Protein AF-A0A068V0I1-F1 (afdb_monomer_lite)

Organism: Coffea canephora (NCBI:txid49390)

Sequence (348 aa):
MVPTTRGRATKLNVAVGGFYKILHANLPPRTPPWLRSVSIAMVSEKSKLKVTISFPSKESIESCLDQERPSSNPKLDMCFIMGLKLAQRVLFREVKIPHFGNLEEVKDFWLVKAPLIPKLELEEVSVKSPCSSSTTTMKFGGGRLEEKVEEVEKQVIKVENVVKAEIVSEEATTEDLHKAKKYKWWSNESFEAGKRVILNILKEKEAVAENPIYRAALRKEAQKEIGNTGLLDHLLKDIPGKIAPDGTSRFQRCYNADGVIMYWLESADLVDVRKKAGVADPFWIPPPGWKQGACSAGCPCAKEVELLREELSKVKRDLEETQKQLNEVCAGDMRRYCDCNNWVGGFW

Radius of gyration: 31.22 Å; chains: 1; bounding box: 83×82×84 Å

pLDDT: mean 73.17, std 20.49, range [26.44, 96.12]

Structure (mmCIF, N/CA/C/O backbone):
data_AF-A0A068V0I1-F1
#
_entry.id   AF-A0A068V0I1-F1
#
loop_
_atom_site.group_PDB
_atom_site.id
_atom_site.type_symbol
_atom_site.label_atom_id
_atom_site.label_alt_id
_atom_site.label_comp_id
_atom_site.label_asym_id
_atom_site.label_entity_id
_atom_site.label_seq_id
_atom_site.pdbx_PDB_ins_code
_atom_site.Cartn_x
_atom_site.Cartn_y
_atom_site.Cartn_z
_atom_site.occupancy
_atom_site.B_iso_or_equiv
_atom_site.auth_seq_id
_atom_site.auth_comp_id
_atom_site.auth_asym_id
_atom_site.auth_atom_id
_atom_site.pdbx_PDB_model_num
ATOM 1 N N . MET A 1 1 ? -4.734 49.281 -22.690 1.00 33.22 1 MET A N 1
ATOM 2 C CA . MET A 1 1 ? -5.724 48.201 -22.896 1.00 33.22 1 MET A CA 1
ATOM 3 C C . MET A 1 1 ? -4.968 46.885 -22.957 1.00 33.22 1 MET A C 1
ATOM 5 O O . MET A 1 1 ? -4.249 46.659 -23.917 1.00 33.22 1 MET A O 1
ATOM 9 N N . VAL A 1 2 ? -5.032 46.077 -21.899 1.00 30.08 2 VAL A N 1
ATOM 10 C CA . VAL A 1 2 ? -4.365 44.766 -21.845 1.00 30.08 2 VAL A CA 1
ATOM 11 C C . VAL A 1 2 ? -5.342 43.726 -22.403 1.00 30.08 2 VAL A C 1
ATOM 13 O O . VAL A 1 2 ? -6.480 43.677 -21.923 1.00 30.08 2 VAL A O 1
ATOM 16 N N . PRO A 1 3 ? -4.970 42.911 -23.407 1.00 32.12 3 PRO A N 1
ATOM 17 C CA . PRO A 1 3 ? -5.884 41.924 -23.948 1.00 32.12 3 PRO A CA 1
ATOM 18 C C . PRO A 1 3 ? -6.045 40.795 -22.933 1.00 32.12 3 PRO A C 1
ATOM 20 O O . PRO A 1 3 ? -5.121 40.043 -22.636 1.00 32.12 3 PRO A O 1
ATOM 23 N N . THR A 1 4 ? -7.251 40.697 -22.381 1.00 37.00 4 THR A N 1
ATOM 24 C CA . THR A 1 4 ? -7.667 39.589 -21.525 1.00 37.00 4 THR A CA 1
ATOM 25 C C . THR A 1 4 ? -8.009 38.408 -22.427 1.00 37.00 4 THR A C 1
ATOM 27 O O . THR A 1 4 ? -9.150 38.260 -22.862 1.00 37.00 4 THR A O 1
ATOM 30 N N . THR A 1 5 ? -7.041 37.547 -22.728 1.00 35.34 5 THR A N 1
ATOM 31 C CA . THR A 1 5 ? -7.338 36.254 -23.349 1.00 35.34 5 THR A CA 1
ATOM 32 C C . THR A 1 5 ? -7.908 35.321 -22.282 1.00 35.34 5 THR A C 1
ATOM 34 O O . THR A 1 5 ? -7.211 34.535 -21.646 1.00 35.34 5 THR A O 1
ATOM 37 N N . ARG A 1 6 ? -9.231 35.393 -22.077 1.00 37.88 6 ARG A N 1
ATOM 38 C CA . ARG A 1 6 ? -9.991 34.287 -21.477 1.00 37.88 6 ARG A CA 1
ATOM 39 C C . ARG A 1 6 ? -9.946 33.117 -22.456 1.00 37.88 6 ARG A C 1
ATOM 41 O O . ARG A 1 6 ? -10.864 32.915 -23.247 1.00 37.88 6 ARG A O 1
ATOM 48 N N . GLY A 1 7 ? -8.856 32.358 -22.408 1.00 33.03 7 GLY A N 1
ATOM 49 C CA . GLY A 1 7 ? -8.780 31.041 -23.015 1.00 33.03 7 GLY A CA 1
ATOM 50 C C . GLY A 1 7 ? -9.856 30.170 -22.381 1.00 33.03 7 GLY A C 1
ATOM 51 O O . GLY A 1 7 ? -9.761 29.789 -21.216 1.00 33.03 7 GLY A O 1
ATOM 52 N N . ARG A 1 8 ? -10.920 29.905 -23.137 1.00 37.12 8 ARG A N 1
ATOM 53 C CA . ARG A 1 8 ? -11.931 28.897 -22.823 1.00 37.12 8 ARG A CA 1
ATOM 54 C C . ARG A 1 8 ? -11.179 27.588 -22.589 1.00 37.12 8 ARG A C 1
ATOM 56 O O . ARG A 1 8 ? -10.662 27.026 -23.547 1.00 37.12 8 ARG A O 1
ATOM 63 N N . ALA A 1 9 ? -11.070 27.150 -21.332 1.00 38.38 9 ALA A N 1
ATOM 64 C CA . ALA A 1 9 ? -10.425 25.892 -20.978 1.00 38.38 9 ALA A CA 1
ATOM 65 C C . ALA A 1 9 ? -11.124 24.771 -21.754 1.00 38.38 9 ALA A C 1
ATOM 67 O O . ALA A 1 9 ? -12.250 24.378 -21.435 1.00 38.38 9 ALA A O 1
ATOM 68 N N . THR A 1 10 ? -10.494 24.323 -22.836 1.00 42.56 10 THR A N 1
ATOM 69 C CA . THR A 1 10 ? -10.942 23.163 -23.586 1.00 42.56 10 THR A CA 1
ATOM 70 C C . THR A 1 10 ? -10.924 22.004 -22.606 1.00 42.56 10 THR A C 1
ATOM 72 O O . THR A 1 10 ? -9.936 21.736 -21.925 1.00 42.56 10 THR A O 1
ATOM 75 N N . LYS A 1 11 ? -12.092 21.390 -22.432 1.00 50.97 11 LYS A N 1
ATOM 76 C CA . LYS A 1 11 ? -12.322 20.299 -21.492 1.00 50.97 11 LYS A CA 1
ATOM 77 C C . LYS A 1 11 ? -11.369 19.167 -21.872 1.00 50.97 11 LYS A C 1
ATOM 79 O O . LYS A 1 11 ? -11.611 18.486 -22.864 1.00 50.97 11 LYS A O 1
ATOM 84 N N . LEU A 1 12 ? -10.267 19.027 -21.134 1.00 56.69 12 LEU A N 1
ATOM 85 C CA . LEU A 1 12 ? -9.208 18.072 -21.441 1.00 56.69 12 LEU A CA 1
ATOM 86 C C . LEU A 1 12 ? -9.828 16.676 -21.497 1.00 56.69 12 LEU A C 1
ATOM 88 O O . LEU A 1 12 ? -10.370 16.173 -20.505 1.00 56.69 12 LEU A O 1
ATOM 92 N N . ASN A 1 13 ? -9.841 16.090 -22.692 1.00 69.12 13 ASN A N 1
ATOM 93 C CA . ASN A 1 13 ? -10.458 14.797 -22.920 1.00 69.12 13 ASN A CA 1
ATOM 94 C C . ASN A 1 13 ? -9.430 13.722 -22.572 1.00 69.12 13 ASN A C 1
ATOM 96 O O . ASN A 1 13 ? -8.798 13.150 -23.445 1.00 69.12 13 ASN A O 1
ATOM 100 N N . VAL A 1 14 ? -9.233 13.523 -21.266 1.00 80.44 14 VAL A N 1
ATOM 101 C CA . VAL A 1 14 ? -8.278 12.563 -20.695 1.00 80.44 14 VAL A CA 1
ATOM 102 C C . VAL A 1 14 ? -8.458 11.201 -21.374 1.00 80.44 14 VAL A C 1
ATOM 104 O O . VAL A 1 14 ? -9.537 10.612 -21.258 1.00 80.44 14 VAL A O 1
ATOM 107 N N . ALA A 1 15 ? -7.451 10.726 -22.101 1.00 86.31 15 ALA A N 1
ATOM 108 C CA . ALA A 1 15 ? -7.485 9.478 -22.855 1.00 86.31 15 ALA A CA 1
ATOM 109 C C . ALA A 1 15 ? -6.804 8.351 -22.069 1.00 86.31 15 ALA A C 1
ATOM 111 O O . ALA A 1 15 ? -5.802 8.576 -21.395 1.00 86.31 15 ALA A O 1
ATOM 112 N N . VAL A 1 16 ? -7.362 7.140 -22.144 1.00 90.06 16 VAL A N 1
ATOM 113 C CA . VAL A 1 16 ? -6.735 5.940 -21.565 1.00 90.06 16 VAL A CA 1
ATOM 114 C C . VAL A 1 16 ? -5.491 5.592 -22.380 1.00 90.06 16 VAL A C 1
ATOM 116 O O . VAL A 1 16 ? -5.521 5.684 -23.603 1.00 90.06 16 VAL A O 1
ATOM 119 N N . GLY A 1 17 ? -4.402 5.238 -21.702 1.00 87.19 17 GLY A N 1
ATOM 120 C CA . GLY A 1 17 ? -3.080 5.007 -22.290 1.00 87.19 17 GLY A CA 1
ATOM 121 C C . GLY A 1 17 ? -2.248 6.279 -22.498 1.00 87.19 17 GLY A C 1
ATOM 122 O O . GLY A 1 17 ? -1.058 6.184 -22.780 1.00 87.19 17 GLY A O 1
ATOM 123 N N . GLY A 1 18 ? -2.835 7.469 -22.329 1.00 89.69 18 GLY A N 1
ATOM 124 C CA . GLY A 1 18 ? -2.119 8.739 -22.461 1.00 89.69 18 GLY A CA 1
ATOM 125 C C . GLY A 1 18 ? -1.270 9.072 -21.231 1.00 89.69 18 GLY A C 1
ATOM 126 O O . GLY A 1 18 ? -1.669 8.793 -20.096 1.00 89.69 18 GLY A O 1
ATOM 127 N N . PHE A 1 19 ? -0.124 9.719 -21.454 1.00 92.94 19 PHE A N 1
ATOM 128 C CA . PHE A 1 19 ? 0.749 10.249 -20.403 1.00 92.94 19 PHE A CA 1
ATOM 129 C C . PHE A 1 19 ? 0.488 11.734 -20.206 1.00 92.94 19 PHE A C 1
ATOM 131 O O . PHE A 1 19 ? 0.425 12.498 -21.167 1.00 92.94 19 PHE A O 1
ATOM 138 N N . TYR A 1 20 ? 0.356 12.159 -18.956 1.00 93.19 20 TYR A N 1
ATOM 139 C CA . TYR A 1 20 ? -0.015 13.524 -18.618 1.00 93.19 20 TYR A CA 1
ATOM 140 C C . TYR A 1 20 ? 0.903 14.101 -17.549 1.00 93.19 20 TYR A C 1
ATOM 142 O O . TYR A 1 20 ? 1.235 13.431 -16.570 1.00 93.19 20 TYR A O 1
ATOM 150 N N . LYS A 1 21 ? 1.256 15.382 -17.702 1.00 91.88 21 LYS A N 1
ATOM 151 C CA . LYS A 1 21 ? 1.895 16.149 -16.631 1.00 91.88 21 LYS A CA 1
ATOM 152 C C . LYS A 1 21 ? 0.908 16.429 -15.508 1.00 91.88 21 LYS A C 1
ATOM 154 O O . LYS A 1 21 ? -0.245 16.806 -15.747 1.00 91.88 21 LYS A O 1
ATOM 159 N N . ILE A 1 22 ? 1.407 16.283 -14.288 1.00 92.12 22 ILE A N 1
ATOM 160 C CA . ILE A 1 22 ? 0.662 16.489 -13.055 1.00 92.12 22 ILE A CA 1
ATOM 161 C C . ILE A 1 22 ? 0.813 17.943 -12.610 1.00 92.12 22 ILE A C 1
ATOM 163 O O . ILE A 1 22 ? 1.912 18.473 -12.464 1.00 92.12 22 ILE A O 1
ATOM 167 N N . LEU A 1 23 ? -0.314 18.605 -12.361 1.00 87.88 23 LEU A N 1
ATOM 168 C CA . LEU A 1 23 ? -0.349 19.923 -11.747 1.00 87.88 23 LEU A CA 1
ATOM 169 C C . LEU A 1 23 ? -0.411 19.772 -10.226 1.00 87.88 23 LEU A C 1
ATOM 171 O O . LEU A 1 23 ? -1.486 19.631 -9.637 1.00 87.88 23 LEU A O 1
ATOM 175 N N . HIS A 1 24 ? 0.754 19.836 -9.585 1.00 87.06 24 HIS A N 1
ATOM 176 C CA . HIS A 1 24 ? 0.911 19.590 -8.147 1.00 87.06 24 HIS A CA 1
ATOM 177 C C . HIS A 1 24 ? 0.079 20.525 -7.258 1.00 87.06 24 HIS A C 1
ATOM 179 O O . HIS A 1 24 ? -0.387 20.103 -6.200 1.00 87.06 24 HIS A O 1
ATOM 185 N N . ALA A 1 25 ? -0.189 21.754 -7.714 1.00 84.50 25 ALA A N 1
ATOM 186 C CA . ALA A 1 25 ? -1.036 22.720 -7.011 1.00 84.50 25 ALA A CA 1
ATOM 187 C C . ALA A 1 25 ? -2.490 22.241 -6.823 1.00 84.50 25 ALA A C 1
ATOM 189 O O . ALA A 1 25 ? -3.157 22.644 -5.874 1.00 84.50 25 ALA A O 1
ATOM 190 N N . ASN A 1 26 ? -2.984 21.366 -7.707 1.00 84.19 26 ASN A N 1
ATOM 191 C CA . ASN A 1 26 ? -4.346 20.830 -7.653 1.00 84.19 26 ASN A CA 1
ATOM 192 C C . ASN A 1 26 ? -4.427 19.439 -7.004 1.00 84.19 26 ASN A C 1
ATOM 194 O O . ASN A 1 26 ? -5.526 18.887 -6.895 1.00 84.19 26 ASN A O 1
ATOM 198 N N . LEU A 1 27 ? -3.300 18.859 -6.571 1.00 85.19 27 LEU A N 1
ATOM 199 C CA . LEU A 1 27 ? -3.302 17.569 -5.887 1.00 85.19 27 LEU A CA 1
ATOM 200 C C . LEU A 1 27 ? -3.958 17.695 -4.500 1.00 85.19 27 LEU A C 1
ATOM 202 O O . LEU A 1 27 ? -3.552 18.549 -3.706 1.00 85.19 27 LEU A O 1
ATOM 206 N N . PRO A 1 28 ? -4.922 16.822 -4.147 1.00 81.25 28 PRO A N 1
ATOM 207 C CA . PRO A 1 28 ? -5.547 16.823 -2.827 1.00 81.25 28 PRO A CA 1
ATOM 208 C C . PRO A 1 28 ? -4.523 16.754 -1.687 1.00 81.25 28 PRO A C 1
ATOM 210 O O . PRO A 1 28 ? -3.497 16.092 -1.837 1.00 81.25 28 PRO A O 1
ATOM 213 N N . PRO A 1 29 ? -4.799 17.314 -0.499 1.00 74.12 29 PRO A N 1
ATOM 214 C CA . PRO A 1 29 ? -3.911 17.194 0.661 1.00 74.12 29 PRO A CA 1
ATOM 215 C C . PRO A 1 29 ? -3.566 15.737 1.011 1.00 74.12 29 PRO A C 1
ATOM 217 O O . PRO A 1 29 ? -2.416 15.435 1.308 1.00 74.12 29 PRO A O 1
ATOM 220 N N . ARG A 1 30 ? -4.538 14.822 0.863 1.00 77.94 30 ARG A N 1
ATOM 221 C CA . ARG A 1 30 ? -4.415 13.372 1.126 1.00 77.94 30 ARG A CA 1
ATOM 222 C C . ARG A 1 30 ? -3.715 12.566 0.019 1.00 77.94 30 ARG A C 1
ATOM 224 O O . ARG A 1 30 ? -3.761 11.339 0.048 1.00 77.94 30 ARG A O 1
ATOM 231 N N . THR A 1 31 ? -3.121 13.229 -0.969 1.00 79.94 31 THR A N 1
ATOM 232 C CA . THR A 1 31 ? -2.363 12.560 -2.035 1.00 79.94 31 THR A CA 1
ATOM 233 C C . THR A 1 31 ? -1.144 11.843 -1.440 1.00 79.94 31 THR A C 1
ATOM 235 O O . THR A 1 31 ? -0.495 12.432 -0.570 1.00 79.94 31 THR A O 1
ATOM 238 N N . PRO A 1 32 ? -0.816 10.609 -1.878 1.00 83.50 32 PRO A N 1
ATOM 239 C CA . PRO A 1 32 ? 0.395 9.914 -1.449 1.00 83.50 32 PRO A CA 1
ATOM 240 C C . PRO A 1 32 ? 1.637 10.808 -1.593 1.00 83.50 32 PRO A C 1
ATOM 242 O O . PRO A 1 32 ? 1.761 11.465 -2.631 1.00 83.50 32 PRO A O 1
ATOM 245 N N . PRO A 1 33 ? 2.559 10.836 -0.607 1.00 84.50 33 PRO A N 1
ATOM 246 C CA . PRO A 1 33 ? 3.748 11.688 -0.663 1.00 84.50 33 PRO A CA 1
ATOM 247 C C . PRO A 1 33 ? 4.543 11.500 -1.955 1.00 84.50 33 PRO A C 1
ATOM 249 O O . PRO A 1 33 ? 4.893 12.479 -2.602 1.00 84.50 33 PRO A O 1
ATOM 252 N N . TRP A 1 34 ? 4.710 10.248 -2.388 1.00 88.69 34 TRP A N 1
ATOM 253 C CA . TRP A 1 34 ? 5.455 9.921 -3.600 1.00 88.69 34 TRP A CA 1
ATOM 254 C C . TRP A 1 34 ? 4.852 10.522 -4.879 1.00 88.69 34 TRP A C 1
ATOM 256 O O . TRP A 1 34 ? 5.575 11.058 -5.710 1.00 88.69 34 TRP A O 1
ATOM 266 N N . LEU A 1 35 ? 3.522 10.565 -5.006 1.00 88.56 35 LEU A N 1
ATOM 267 C CA . LEU A 1 35 ? 2.865 11.182 -6.165 1.00 88.56 35 LEU A CA 1
ATOM 268 C C . LEU A 1 35 ? 3.096 12.706 -6.231 1.00 88.56 35 LEU A C 1
ATOM 270 O O . LEU A 1 35 ? 2.933 13.309 -7.287 1.00 88.56 35 LEU A O 1
ATOM 274 N N . ARG A 1 36 ? 3.501 13.357 -5.130 1.00 87.06 36 ARG A N 1
ATOM 275 C CA . ARG A 1 36 ? 3.918 14.770 -5.162 1.00 87.06 36 ARG A CA 1
ATOM 276 C C . ARG A 1 36 ? 5.325 14.963 -5.723 1.00 87.06 36 ARG A C 1
ATOM 278 O O . ARG A 1 36 ? 5.628 16.079 -6.129 1.00 87.06 36 ARG A O 1
ATOM 285 N N . SER A 1 37 ? 6.134 13.912 -5.746 1.00 88.88 37 SER A N 1
ATOM 286 C CA . SER A 1 37 ? 7.493 13.910 -6.289 1.00 88.88 37 SER A CA 1
ATOM 287 C C . SER A 1 37 ? 7.536 13.504 -7.761 1.00 88.88 37 SER A C 1
ATOM 289 O O . SER A 1 37 ? 8.542 13.749 -8.418 1.00 88.88 37 SER A O 1
ATOM 291 N N . VAL A 1 38 ? 6.453 12.927 -8.289 1.00 91.50 38 VAL A N 1
ATOM 292 C CA . VAL A 1 38 ? 6.346 12.466 -9.679 1.00 91.50 38 VAL A CA 1
ATOM 293 C C . VAL A 1 38 ? 5.666 13.515 -10.554 1.00 91.50 38 VAL A C 1
ATOM 295 O O . VAL A 1 38 ? 4.561 13.954 -10.249 1.00 91.50 38 VAL A O 1
ATOM 298 N N . SER A 1 39 ? 6.288 13.886 -11.669 1.00 91.00 39 SER A N 1
ATOM 299 C CA . SER A 1 39 ? 5.800 14.939 -12.565 1.00 91.00 39 SER A CA 1
ATOM 300 C C . SER A 1 39 ? 4.878 14.430 -13.682 1.00 91.00 39 SER A C 1
ATOM 302 O O . SER A 1 39 ? 4.081 15.211 -14.215 1.00 91.00 39 SER A O 1
ATOM 304 N N . ILE A 1 40 ? 4.948 13.139 -14.034 1.00 93.19 40 ILE A N 1
ATOM 305 C CA . ILE A 1 40 ? 4.187 12.521 -15.132 1.00 93.19 40 ILE A CA 1
ATOM 306 C C . ILE A 1 40 ? 3.504 11.229 -14.674 1.00 93.19 40 ILE A C 1
ATOM 308 O O . ILE A 1 40 ? 4.105 10.398 -14.000 1.00 93.19 40 ILE A O 1
ATOM 312 N N . ALA A 1 41 ? 2.251 11.031 -15.087 1.00 93.94 41 ALA A N 1
ATOM 313 C CA . ALA A 1 41 ? 1.527 9.777 -14.891 1.00 93.94 41 ALA A CA 1
ATOM 314 C C . ALA A 1 41 ? 0.747 9.361 -16.141 1.00 93.94 41 ALA A C 1
ATOM 316 O O . ALA A 1 41 ? 0.284 10.199 -16.916 1.00 93.94 41 ALA A O 1
ATOM 317 N N . MET A 1 42 ? 0.572 8.055 -16.309 1.00 94.25 42 MET A N 1
ATOM 318 C CA . MET A 1 42 ? -0.258 7.460 -17.350 1.00 94.25 42 MET A CA 1
ATOM 319 C C . MET A 1 42 ? -1.691 7.305 -16.858 1.00 94.25 42 MET A C 1
ATOM 321 O O . MET A 1 42 ? -1.914 6.968 -15.701 1.00 94.25 42 MET A O 1
ATOM 325 N N . VAL A 1 43 ? -2.679 7.475 -17.726 1.00 93.94 43 VAL A N 1
ATOM 326 C CA . VAL A 1 43 ? -4.067 7.113 -17.415 1.00 93.94 43 VAL A CA 1
ATOM 327 C C . VAL A 1 43 ? -4.272 5.642 -17.749 1.00 93.94 43 VAL A C 1
ATOM 329 O O . VAL A 1 43 ? -4.384 5.284 -18.916 1.00 93.94 43 VAL A O 1
ATOM 332 N N . SER A 1 44 ? -4.327 4.783 -16.736 1.00 89.25 44 SER A N 1
ATOM 333 C CA . SER A 1 44 ? -4.520 3.340 -16.923 1.00 89.25 44 SER A CA 1
ATOM 334 C C . SER A 1 44 ? -5.983 2.969 -17.132 1.00 89.25 44 SER A C 1
ATOM 336 O O . SER A 1 44 ? -6.289 2.123 -17.965 1.00 89.25 44 SER A O 1
ATOM 338 N N . GLU A 1 45 ? -6.903 3.636 -16.432 1.00 89.69 45 GLU A N 1
ATOM 339 C CA . GLU A 1 45 ? -8.336 3.373 -16.560 1.00 89.69 45 GLU A CA 1
ATOM 340 C C . GLU A 1 45 ? -9.157 4.659 -16.488 1.00 89.69 45 GLU A C 1
ATOM 342 O O . GLU A 1 45 ? -8.861 5.591 -15.733 1.00 89.69 45 GLU A O 1
ATOM 347 N N . LYS A 1 46 ? -10.269 4.688 -17.225 1.00 90.31 46 LYS A N 1
ATOM 348 C CA . LYS A 1 46 ? -11.238 5.784 -17.189 1.00 90.31 46 LYS A CA 1
ATOM 349 C C . LYS A 1 46 ? -12.654 5.237 -17.163 1.00 90.31 46 LYS A C 1
ATOM 351 O O . LYS A 1 46 ? -13.035 4.399 -17.969 1.00 90.31 46 LYS A O 1
ATOM 356 N N . SER A 1 47 ? -13.462 5.789 -16.268 1.00 84.38 47 SER A N 1
ATOM 357 C CA . SER A 1 47 ? -14.904 5.556 -16.193 1.00 84.38 47 SER A CA 1
ATOM 358 C C . SER A 1 47 ? -15.661 6.888 -16.238 1.00 84.38 47 SER A C 1
ATOM 360 O O . SER A 1 47 ? -15.061 7.964 -16.284 1.00 84.38 47 SER A O 1
ATOM 362 N N . LYS A 1 48 ? -16.996 6.838 -16.161 1.00 84.06 48 LYS A N 1
ATOM 363 C CA . LYS A 1 48 ? -17.844 8.043 -16.115 1.00 84.06 48 LYS A CA 1
ATOM 364 C C . LYS A 1 48 ? -17.579 8.931 -14.887 1.00 84.06 48 LYS A C 1
ATOM 366 O O . LYS A 1 48 ? -17.815 10.133 -14.957 1.00 84.06 48 LYS A O 1
ATOM 371 N N . LEU A 1 49 ? -17.112 8.356 -13.772 1.00 79.31 49 LEU A N 1
ATOM 372 C CA . LEU A 1 49 ? -16.989 9.057 -12.483 1.00 79.31 49 LEU A CA 1
ATOM 373 C C . LEU A 1 49 ? -15.557 9.117 -11.939 1.00 79.31 49 LEU A C 1
ATOM 375 O O . LEU A 1 49 ? -15.205 10.091 -11.273 1.00 79.31 49 LEU A O 1
ATOM 379 N N . LYS A 1 50 ? -14.733 8.106 -12.227 1.00 88.56 50 LYS A N 1
ATOM 380 C CA . LYS A 1 50 ? -13.355 7.968 -11.730 1.00 88.56 50 LYS A CA 1
ATOM 381 C C . LYS A 1 50 ? -12.350 7.781 -12.864 1.00 88.56 50 LYS A C 1
ATOM 383 O O . LYS A 1 50 ? -12.689 7.224 -13.910 1.00 88.56 50 LYS A O 1
ATOM 388 N N . VAL A 1 51 ? -11.127 8.220 -12.608 1.00 89.88 51 VAL A N 1
ATOM 389 C CA . VAL A 1 51 ? -9.938 8.020 -13.435 1.00 89.88 51 VAL A CA 1
ATOM 390 C C . VAL A 1 51 ? -8.864 7.399 -12.551 1.00 89.88 51 VAL A C 1
ATOM 392 O O . VAL A 1 51 ? -8.637 7.876 -11.436 1.00 89.88 51 VAL A O 1
ATOM 395 N N . THR A 1 52 ? -8.223 6.352 -13.051 1.00 91.25 52 THR A N 1
ATOM 396 C CA . THR A 1 52 ? -7.060 5.727 -12.425 1.00 91.25 52 THR A CA 1
ATOM 397 C C . THR A 1 52 ? -5.827 6.170 -13.193 1.00 91.25 52 THR A C 1
ATOM 399 O O . THR A 1 52 ? -5.785 6.065 -14.421 1.00 91.25 52 THR A O 1
ATOM 402 N N . ILE A 1 53 ? -4.842 6.693 -12.471 1.00 94.25 53 ILE A N 1
ATOM 403 C CA . ILE A 1 53 ? -3.521 6.975 -13.022 1.00 94.25 53 ILE A CA 1
ATOM 404 C C . ILE A 1 53 ? -2.514 5.955 -12.503 1.00 94.25 53 ILE A C 1
ATOM 406 O O . ILE A 1 53 ? -2.601 5.552 -11.343 1.00 94.25 53 ILE A O 1
ATOM 410 N N . SER A 1 54 ? -1.562 5.576 -13.346 1.00 93.44 54 SER A N 1
ATOM 411 C CA . SER A 1 54 ? -0.416 4.741 -13.008 1.00 93.44 54 SER A CA 1
ATOM 412 C C . SER A 1 54 ? 0.873 5.540 -13.170 1.00 93.44 54 SER A C 1
ATOM 414 O O . SER A 1 54 ? 1.022 6.320 -14.111 1.00 93.44 54 SER A O 1
ATOM 416 N N . PHE A 1 55 ? 1.794 5.373 -12.234 1.00 94.00 55 PHE A N 1
ATOM 417 C CA . PHE A 1 55 ? 3.050 6.111 -12.153 1.00 94.00 55 PHE A CA 1
ATOM 418 C C . PHE A 1 55 ? 4.134 5.210 -11.551 1.00 94.00 55 PHE A C 1
ATOM 420 O O . PHE A 1 55 ? 3.794 4.210 -10.915 1.00 94.00 55 PHE A O 1
ATOM 427 N N . PRO A 1 56 ? 5.422 5.506 -11.769 1.00 92.88 56 PRO A N 1
ATOM 428 C CA . PRO A 1 56 ? 6.479 4.632 -11.284 1.00 92.88 56 PRO A CA 1
ATOM 429 C C . PRO A 1 56 ? 6.696 4.775 -9.775 1.00 92.88 56 PRO A C 1
ATOM 431 O O . PRO A 1 56 ? 6.593 5.876 -9.225 1.00 92.88 56 PRO A O 1
ATOM 434 N N . SER A 1 57 ? 6.988 3.667 -9.097 1.00 91.44 57 SER A N 1
ATOM 435 C CA . SER A 1 57 ? 7.469 3.631 -7.715 1.00 91.44 57 SER A CA 1
ATOM 436 C C . SER A 1 57 ? 8.869 4.225 -7.591 1.00 91.44 57 SER A C 1
ATOM 438 O O . SER A 1 57 ? 9.570 4.444 -8.583 1.00 91.44 57 SER A O 1
ATOM 440 N N . LYS A 1 58 ? 9.280 4.498 -6.351 1.00 90.19 58 LYS A N 1
ATOM 441 C CA . LYS A 1 58 ? 10.631 4.985 -6.068 1.00 90.19 58 LYS A CA 1
ATOM 442 C C . LYS A 1 58 ? 11.661 3.946 -6.506 1.00 90.19 58 LYS A C 1
ATOM 444 O O . LYS A 1 58 ? 12.595 4.276 -7.227 1.00 90.19 58 LYS A O 1
ATOM 449 N N . GLU A 1 59 ? 11.404 2.692 -6.163 1.00 88.50 59 GLU A N 1
ATOM 450 C CA . GLU A 1 59 ? 12.243 1.538 -6.458 1.00 88.50 59 GLU A CA 1
ATOM 451 C C . GLU A 1 59 ? 12.359 1.310 -7.969 1.00 88.50 59 GLU A C 1
ATOM 453 O O . GLU A 1 59 ? 13.443 1.029 -8.479 1.00 88.50 59 GLU A O 1
ATOM 458 N N . SER A 1 60 ? 11.263 1.486 -8.718 1.00 89.12 60 SER A N 1
ATOM 459 C CA . SER A 1 60 ? 11.310 1.348 -10.171 1.00 89.12 60 SER A CA 1
ATOM 460 C C . SER A 1 60 ? 12.077 2.477 -10.859 1.00 89.12 60 SER A C 1
ATOM 462 O O . SER A 1 60 ? 12.654 2.227 -11.920 1.00 89.12 60 SER A O 1
ATOM 464 N N . ILE A 1 61 ? 12.050 3.702 -10.324 1.00 87.69 61 ILE A N 1
ATOM 465 C CA . ILE A 1 61 ? 12.875 4.793 -10.853 1.00 87.69 61 ILE A CA 1
ATOM 466 C C . ILE A 1 61 ? 14.343 4.524 -10.524 1.00 87.69 61 ILE A C 1
ATOM 468 O O . ILE A 1 61 ? 15.166 4.576 -11.427 1.00 87.69 61 ILE A O 1
ATOM 472 N N . GLU A 1 62 ? 14.672 4.191 -9.275 1.00 86.50 62 GLU A N 1
ATOM 473 C CA . GLU A 1 62 ? 16.051 3.908 -8.847 1.00 86.50 62 GLU A CA 1
ATOM 474 C C . GLU A 1 62 ? 16.666 2.765 -9.664 1.00 86.50 62 GLU A C 1
ATOM 476 O O . GLU A 1 62 ? 17.706 2.952 -10.288 1.00 86.50 62 GLU A O 1
ATOM 481 N N . SER A 1 63 ? 15.945 1.654 -9.829 1.00 84.88 63 SER A N 1
ATOM 482 C CA . SER A 1 63 ? 16.401 0.534 -10.661 1.00 84.88 63 SER A CA 1
ATOM 483 C C . SER A 1 63 ? 16.612 0.905 -12.136 1.00 84.88 63 SER A C 1
ATOM 485 O O . SER A 1 63 ? 17.454 0.301 -12.801 1.00 84.88 63 SER A O 1
ATOM 487 N N . CYS A 1 64 ? 15.861 1.877 -12.664 1.00 81.50 64 CYS A N 1
ATOM 488 C CA . CYS A 1 64 ? 16.054 2.391 -14.022 1.00 81.50 64 CYS A CA 1
ATOM 489 C C . CYS A 1 64 ? 17.298 3.286 -14.126 1.00 81.50 64 CYS A C 1
ATOM 491 O O . CYS A 1 64 ? 17.900 3.376 -15.195 1.00 81.50 64 CYS A O 1
ATOM 493 N N . LEU A 1 65 ? 17.663 3.963 -13.036 1.00 80.00 65 LEU A N 1
ATOM 494 C CA . LEU A 1 65 ? 18.800 4.878 -12.973 1.00 80.00 65 LEU A CA 1
ATOM 495 C C . LEU A 1 65 ? 20.122 4.172 -12.676 1.00 80.00 65 LEU A C 1
ATOM 497 O O . LEU A 1 65 ? 21.167 4.681 -13.061 1.00 80.00 65 LEU A O 1
ATOM 501 N N . ASP A 1 66 ? 20.077 3.004 -12.043 1.00 75.75 66 ASP A N 1
ATOM 502 C CA . ASP A 1 66 ? 21.261 2.178 -11.790 1.00 75.75 66 ASP A CA 1
ATOM 503 C C . ASP A 1 66 ? 21.819 1.532 -13.074 1.00 75.75 66 ASP A C 1
ATOM 505 O O . ASP A 1 66 ? 22.934 1.013 -13.092 1.00 75.75 66 ASP A O 1
ATOM 509 N N . GLN A 1 67 ? 21.062 1.561 -14.175 1.00 67.88 67 GLN A N 1
ATOM 510 C CA . GLN A 1 67 ? 21.515 1.073 -15.475 1.00 67.88 67 GLN A CA 1
ATOM 511 C C . GLN A 1 67 ? 22.312 2.167 -16.201 1.00 67.88 67 GLN A C 1
ATOM 513 O O . GLN A 1 67 ? 21.760 3.210 -16.537 1.00 67.88 67 GLN A O 1
ATOM 518 N N . GLU A 1 68 ? 23.588 1.914 -16.532 1.00 60.28 68 GLU A N 1
ATOM 519 C CA . GLU A 1 68 ? 24.475 2.863 -17.248 1.00 60.28 68 GLU A CA 1
ATOM 520 C C . GLU A 1 68 ? 23.894 3.391 -18.574 1.00 60.28 68 GLU A C 1
ATOM 522 O O . GLU A 1 68 ? 24.301 4.437 -19.083 1.00 60.28 68 GLU A O 1
ATOM 527 N N . ARG A 1 69 ? 22.923 2.669 -19.143 1.00 61.38 69 ARG A N 1
ATOM 528 C CA . ARG A 1 69 ? 22.083 3.122 -20.250 1.00 61.38 69 ARG A CA 1
ATOM 529 C C . ARG A 1 69 ? 20.623 2.821 -19.910 1.00 61.38 69 ARG A C 1
ATOM 531 O O . ARG A 1 69 ? 20.301 1.641 -19.741 1.00 61.38 69 ARG A O 1
ATOM 538 N N . PRO A 1 70 ? 19.729 3.825 -19.861 1.00 61.66 70 PRO A N 1
ATOM 539 C CA . PRO A 1 70 ? 18.311 3.601 -19.615 1.00 61.66 70 PRO A CA 1
ATOM 540 C C . PRO A 1 70 ? 17.693 2.940 -20.852 1.00 61.66 70 PRO A C 1
ATOM 542 O O . PRO A 1 70 ? 17.219 3.597 -21.773 1.00 61.66 70 PRO A O 1
ATOM 545 N N . SER A 1 71 ? 17.757 1.612 -20.911 1.00 56.75 71 SER A N 1
ATOM 546 C CA . SER A 1 71 ? 17.231 0.839 -22.043 1.00 56.75 71 SER A CA 1
ATOM 547 C C . SER A 1 71 ? 15.705 0.707 -22.013 1.00 56.75 71 SER A C 1
ATOM 549 O O . SER A 1 71 ? 15.092 0.379 -23.027 1.00 56.75 71 SER A O 1
ATOM 551 N N . SER A 1 72 ? 15.083 0.982 -20.861 1.00 70.12 72 SER A N 1
ATOM 552 C CA . SER A 1 72 ? 13.647 0.841 -20.639 1.00 70.12 72 SER A CA 1
ATOM 553 C C . SER A 1 72 ? 13.095 1.991 -19.805 1.00 70.12 72 SER A C 1
ATOM 555 O O . SER A 1 72 ? 13.772 2.531 -18.938 1.00 70.12 72 SER A O 1
ATOM 557 N N . ASN A 1 73 ? 11.823 2.320 -20.034 1.00 81.81 73 ASN A N 1
ATOM 558 C CA . ASN A 1 73 ? 11.049 3.166 -19.131 1.00 81.81 73 ASN A CA 1
ATOM 559 C C . ASN A 1 73 ? 10.910 2.507 -17.748 1.00 81.81 73 ASN A C 1
ATOM 561 O O . ASN A 1 73 ? 10.835 1.272 -17.679 1.00 81.81 73 ASN A O 1
ATOM 565 N N . PRO A 1 74 ? 10.797 3.301 -16.665 1.00 87.50 74 PRO A N 1
ATOM 566 C CA . PRO A 1 74 ? 10.460 2.761 -15.359 1.00 87.50 74 PRO A CA 1
ATOM 567 C C . PRO A 1 74 ? 9.067 2.117 -15.397 1.00 87.50 74 PRO A C 1
ATOM 569 O O . PRO A 1 74 ? 8.153 2.565 -16.097 1.00 87.50 74 PRO A O 1
ATOM 572 N N . LYS A 1 75 ? 8.900 1.043 -14.629 1.00 88.81 75 LYS A N 1
ATOM 573 C CA . LYS A 1 75 ? 7.646 0.315 -14.475 1.00 88.81 75 LYS A CA 1
ATOM 574 C C . LYS A 1 75 ? 6.627 1.183 -13.738 1.00 88.81 75 LYS A C 1
ATOM 576 O O . LYS A 1 75 ? 6.911 1.726 -12.680 1.00 88.81 75 LYS A O 1
ATOM 581 N N . LEU A 1 76 ? 5.414 1.272 -14.282 1.00 90.31 76 LEU A N 1
ATOM 582 C CA . LEU A 1 76 ? 4.294 2.020 -13.696 1.00 90.31 76 LEU A CA 1
ATOM 583 C C . LEU A 1 76 ? 3.503 1.140 -12.715 1.00 90.31 76 LEU A C 1
ATOM 585 O O . LEU A 1 76 ? 2.366 0.751 -12.977 1.00 90.31 76 LEU A O 1
ATOM 589 N N . ASP A 1 77 ? 4.145 0.762 -11.620 1.00 88.06 77 ASP A N 1
ATOM 590 C CA . ASP A 1 77 ? 3.658 -0.181 -10.607 1.00 88.06 77 ASP A CA 1
ATOM 591 C C . ASP A 1 77 ? 2.802 0.459 -9.501 1.00 88.06 77 ASP A C 1
ATOM 593 O O . ASP A 1 77 ? 2.070 -0.248 -8.806 1.00 88.06 77 ASP A O 1
ATOM 597 N N . MET A 1 78 ? 2.826 1.786 -9.362 1.00 90.56 78 MET A N 1
ATOM 598 C CA . MET A 1 78 ? 1.961 2.517 -8.437 1.00 90.56 78 MET A CA 1
ATOM 599 C C . MET A 1 78 ? 0.724 3.052 -9.154 1.00 90.56 78 MET A C 1
ATOM 601 O O . MET A 1 78 ? 0.786 3.473 -10.308 1.00 90.56 78 MET A O 1
ATOM 605 N N . CYS A 1 79 ? -0.416 3.081 -8.459 1.00 92.44 79 CYS A N 1
ATOM 606 C CA . CYS A 1 79 ? -1.655 3.642 -8.992 1.00 92.44 79 CYS A CA 1
ATOM 607 C C . CYS A 1 79 ? -2.360 4.580 -8.006 1.00 92.44 79 CYS A C 1
ATOM 609 O O . CYS A 1 79 ? -2.228 4.470 -6.785 1.00 92.44 79 CYS A O 1
ATOM 611 N N . PHE A 1 80 ? -3.120 5.534 -8.542 1.00 90.06 80 PHE A N 1
ATOM 612 C CA . PHE A 1 80 ? -3.931 6.460 -7.761 1.00 90.06 80 PHE A CA 1
ATOM 613 C C . PHE A 1 80 ? -5.264 6.734 -8.458 1.00 90.06 80 PHE A C 1
ATOM 615 O O . PHE A 1 80 ? -5.315 7.060 -9.643 1.00 90.06 80 PHE A O 1
ATOM 622 N N . ILE A 1 81 ? -6.354 6.618 -7.700 1.00 90.38 81 ILE A N 1
ATOM 623 C CA . ILE A 1 81 ? -7.717 6.807 -8.201 1.00 90.38 81 ILE A CA 1
ATOM 624 C C . ILE A 1 81 ? -8.214 8.184 -7.778 1.00 90.38 81 ILE A C 1
ATOM 626 O O . ILE A 1 81 ? -8.191 8.537 -6.598 1.00 90.38 81 ILE A O 1
ATOM 630 N N . MET A 1 82 ? -8.729 8.945 -8.738 1.00 89.44 82 MET A N 1
ATOM 631 C CA . MET A 1 82 ? -9.321 10.255 -8.498 1.00 89.44 82 MET A CA 1
ATOM 632 C C . MET A 1 82 ? -10.635 10.438 -9.261 1.00 89.44 82 MET A C 1
ATOM 634 O O . MET A 1 82 ? -10.901 9.776 -10.263 1.00 89.44 82 MET A O 1
ATOM 638 N N . GLY A 1 83 ? -11.489 11.347 -8.790 1.00 87.88 83 GLY A N 1
ATOM 639 C CA . GLY A 1 83 ? -12.731 11.680 -9.491 1.00 87.88 83 GLY A CA 1
ATOM 640 C C . GLY A 1 83 ? -12.459 12.378 -10.828 1.00 87.88 83 GLY A C 1
ATOM 641 O O . GLY A 1 83 ? -11.517 13.158 -10.936 1.00 87.88 83 GLY A O 1
ATOM 642 N N . LEU A 1 84 ? -13.316 12.172 -11.831 1.00 85.81 84 LEU A N 1
ATOM 643 C CA . LEU A 1 84 ? -13.136 12.722 -13.184 1.00 85.81 84 LEU A CA 1
ATOM 644 C C . LEU A 1 84 ? -12.975 14.255 -13.197 1.00 85.81 84 LEU A C 1
ATOM 646 O O . LEU A 1 84 ? -12.131 14.787 -13.914 1.00 85.81 84 LEU A O 1
ATOM 650 N N . LYS A 1 85 ? -13.742 14.970 -12.362 1.00 86.19 85 LYS A N 1
ATOM 651 C CA . LYS A 1 85 ? -13.631 16.435 -12.214 1.00 86.19 85 LYS A CA 1
ATOM 652 C C . LYS A 1 85 ? -12.271 16.868 -11.658 1.00 86.19 85 LYS A C 1
ATOM 654 O O . LYS A 1 85 ? -11.768 17.925 -12.022 1.00 86.19 85 LYS A O 1
ATOM 659 N N . LEU A 1 86 ? -11.692 16.068 -10.761 1.00 88.06 86 LEU A N 1
ATOM 660 C CA . LEU A 1 86 ? -10.365 16.318 -10.207 1.00 88.06 86 LEU A CA 1
ATOM 661 C C . LEU A 1 86 ? -9.284 15.979 -11.239 1.00 88.06 86 LEU A C 1
ATOM 663 O O . LEU A 1 86 ? -8.376 16.779 -11.434 1.00 88.06 86 LEU A O 1
ATOM 667 N N . ALA A 1 87 ? -9.431 14.865 -11.961 1.00 87.06 87 ALA A N 1
ATOM 668 C CA . ALA A 1 87 ? -8.515 14.465 -13.028 1.00 87.06 87 ALA A CA 1
ATOM 669 C C . ALA A 1 87 ? -8.351 15.557 -14.089 1.00 87.06 87 ALA A C 1
ATOM 671 O O . ALA A 1 87 ? -7.231 15.881 -14.453 1.00 87.06 87 ALA A O 1
ATOM 672 N N . GLN A 1 88 ? -9.443 16.209 -14.499 1.00 86.62 88 GLN A N 1
ATOM 673 C CA . GLN A 1 88 ? -9.406 17.330 -15.451 1.00 86.62 88 GLN A CA 1
ATOM 674 C C . GLN A 1 88 ? -8.634 18.562 -14.950 1.00 86.62 88 GLN A C 1
ATOM 676 O O . GLN A 1 88 ? -8.242 19.402 -15.752 1.00 86.62 88 GLN A O 1
ATOM 681 N N . ARG A 1 89 ? -8.446 18.702 -13.633 1.00 83.88 89 ARG A N 1
ATOM 682 C CA . ARG A 1 89 ? -7.690 19.802 -13.014 1.00 83.88 89 ARG A CA 1
ATOM 683 C C . ARG A 1 89 ? -6.242 19.428 -12.707 1.00 83.88 89 ARG A C 1
ATOM 685 O O . ARG A 1 89 ? -5.392 20.313 -12.639 1.00 83.88 89 ARG A O 1
ATOM 692 N N . VAL A 1 90 ? -5.992 18.150 -12.436 1.00 89.38 90 VAL A N 1
ATOM 693 C CA . VAL A 1 90 ? -4.675 17.614 -12.071 1.00 89.38 90 VAL A CA 1
ATOM 694 C C . VAL A 1 90 ? -3.872 17.259 -13.320 1.00 89.38 90 VAL A C 1
ATOM 696 O O . VAL A 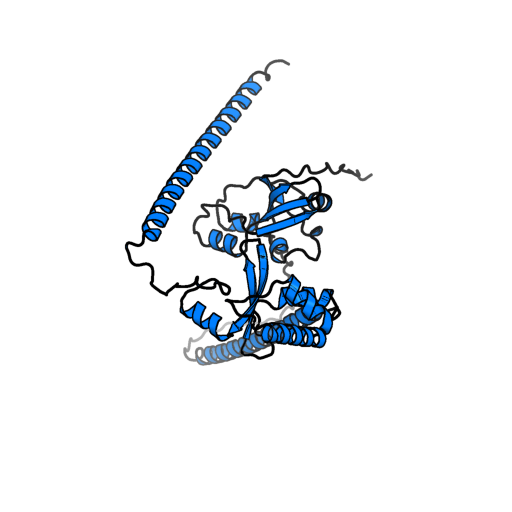1 90 ? -2.692 17.577 -13.383 1.00 89.38 90 VAL A O 1
ATOM 699 N N . LEU A 1 91 ? -4.497 16.639 -14.321 1.00 90.25 91 LEU A N 1
ATOM 700 C CA . LEU A 1 91 ? -3.861 16.246 -15.578 1.00 90.25 91 LEU A CA 1
ATOM 701 C C . LEU A 1 91 ? -4.057 17.373 -16.591 1.00 90.25 91 LEU A C 1
ATOM 703 O O . LEU A 1 91 ? -5.150 17.538 -17.130 1.00 90.25 91 LEU A O 1
ATOM 707 N N . PHE A 1 92 ? -3.021 18.186 -16.804 1.00 83.69 92 PHE A N 1
ATOM 708 C CA . PHE A 1 92 ? -3.173 19.466 -17.514 1.00 83.69 92 PHE A CA 1
ATOM 709 C C . PHE A 1 92 ? -2.521 19.509 -18.899 1.00 83.69 92 PHE A C 1
ATOM 711 O O . PHE A 1 92 ? -2.780 20.433 -19.667 1.00 83.69 92 PHE A O 1
ATOM 718 N N . ARG A 1 93 ? -1.666 18.537 -19.232 1.00 84.62 93 ARG A N 1
ATOM 719 C CA . ARG A 1 93 ? -1.006 18.468 -20.539 1.00 84.62 93 ARG A CA 1
ATOM 720 C C . ARG A 1 93 ? -0.644 17.035 -20.878 1.00 84.62 93 ARG A C 1
ATOM 722 O O . ARG A 1 93 ? 0.030 16.391 -20.083 1.00 84.62 93 ARG A O 1
ATOM 729 N N . GLU A 1 94 ? -1.054 16.580 -22.055 1.00 89.25 94 GLU A N 1
ATOM 730 C CA . GLU A 1 94 ? -0.605 15.304 -22.609 1.00 89.25 94 GLU A CA 1
ATOM 731 C C . GLU A 1 94 ? 0.841 15.414 -23.100 1.00 89.25 94 GLU A C 1
ATOM 733 O O . GLU A 1 94 ? 1.249 16.441 -23.655 1.00 89.25 94 GLU A O 1
ATOM 738 N N . VAL A 1 95 ? 1.625 14.370 -22.864 1.00 88.31 95 VAL A N 1
ATOM 739 C CA . VAL A 1 95 ? 3.049 14.302 -23.180 1.00 88.31 95 VAL A CA 1
ATOM 740 C C . VAL A 1 95 ? 3.330 12.974 -23.869 1.00 88.31 95 VAL A C 1
ATOM 742 O O . VAL A 1 95 ? 2.776 11.946 -23.501 1.00 88.31 95 VAL A O 1
ATOM 745 N N . LYS A 1 96 ? 4.204 12.993 -24.874 1.00 87.25 96 LYS A N 1
ATOM 746 C CA . LYS A 1 96 ? 4.754 11.769 -25.462 1.00 87.25 96 LYS A CA 1
ATOM 747 C C . LYS A 1 96 ? 5.996 11.374 -24.678 1.00 87.25 96 LYS A C 1
ATOM 749 O O . LYS A 1 96 ? 6.794 12.250 -24.350 1.00 87.25 96 LYS A O 1
ATOM 754 N N . ILE A 1 97 ? 6.161 10.086 -24.395 1.00 81.12 97 ILE A N 1
ATOM 755 C CA . ILE A 1 97 ? 7.396 9.595 -23.782 1.00 81.12 97 ILE A CA 1
ATOM 756 C C . ILE A 1 97 ? 8.534 9.757 -24.804 1.00 81.12 97 ILE A C 1
ATOM 758 O O . ILE A 1 97 ? 8.415 9.217 -25.907 1.00 81.12 97 ILE A O 1
ATOM 762 N N . PRO A 1 98 ? 9.594 10.521 -24.490 1.00 77.88 98 PRO A N 1
ATOM 763 C CA . PRO A 1 98 ? 10.748 10.658 -25.364 1.00 77.88 98 PRO A CA 1
ATOM 764 C C . PRO A 1 98 ? 11.660 9.429 -25.265 1.00 77.88 98 PRO A C 1
ATOM 766 O O . PRO A 1 98 ? 11.585 8.648 -24.318 1.00 77.88 98 PRO A O 1
ATOM 769 N N . HIS A 1 99 ? 12.555 9.279 -26.239 1.00 77.19 99 HIS A N 1
ATOM 770 C CA . HIS A 1 99 ? 13.724 8.424 -26.067 1.00 77.19 99 HIS A CA 1
ATOM 771 C C . HIS A 1 99 ? 14.735 9.169 -25.189 1.00 77.19 99 HIS A C 1
ATOM 773 O O . HIS A 1 99 ? 15.046 10.322 -25.482 1.00 77.19 99 HIS A O 1
ATOM 779 N N . PHE A 1 100 ? 15.207 8.541 -24.114 1.00 78.19 100 PHE A N 1
ATOM 780 C CA . PHE A 1 100 ? 16.135 9.170 -23.178 1.00 78.19 100 PHE A CA 1
ATOM 781 C C . PHE A 1 100 ? 17.576 8.967 -23.639 1.00 78.19 100 PHE A C 1
ATOM 783 O O . PHE A 1 100 ? 18.012 7.830 -23.815 1.00 78.19 100 PHE A O 1
ATOM 790 N N . GLY A 1 101 ? 18.316 10.060 -23.822 1.00 66.75 101 GLY A N 1
ATOM 791 C CA . GLY A 1 101 ? 19.734 10.014 -24.180 1.00 66.75 101 GLY A CA 1
ATOM 792 C C . GLY A 1 101 ? 20.650 9.768 -22.979 1.00 66.75 101 GLY A C 1
ATOM 793 O O . GLY A 1 101 ? 21.770 9.289 -23.143 1.00 66.75 101 GLY A O 1
ATOM 794 N N . ASN A 1 102 ? 20.184 10.085 -21.768 1.00 76.44 102 ASN A N 1
ATOM 795 C CA . ASN A 1 102 ? 20.933 9.943 -20.520 1.00 76.44 102 ASN A CA 1
ATOM 796 C C . ASN A 1 102 ? 19.993 9.794 -19.304 1.00 76.44 102 ASN A C 1
ATOM 798 O O . ASN A 1 102 ? 18.775 9.950 -19.402 1.00 76.44 102 ASN A O 1
ATOM 802 N N . LEU A 1 103 ? 20.575 9.489 -18.141 1.00 76.12 103 LEU A N 1
ATOM 803 C CA . LEU A 1 103 ? 19.853 9.285 -16.880 1.00 76.12 103 LEU A CA 1
ATOM 804 C C . LEU A 1 103 ? 19.249 10.573 -16.293 1.00 76.12 103 LEU A C 1
ATOM 806 O O . LEU A 1 103 ? 18.252 10.512 -15.572 1.00 76.12 103 LEU A O 1
ATOM 810 N N . GLU A 1 104 ? 19.833 11.737 -16.581 1.00 80.00 104 GLU A N 1
ATOM 811 C CA . GLU A 1 104 ? 19.321 13.025 -16.096 1.00 80.00 104 GLU A CA 1
ATOM 812 C C . GLU A 1 104 ? 17.999 13.386 -16.773 1.00 80.00 104 GLU A C 1
ATOM 814 O O . GLU A 1 104 ? 17.066 13.813 -16.099 1.00 80.00 104 GLU A O 1
ATOM 819 N N . GLU A 1 105 ? 17.862 13.111 -18.069 1.00 81.19 105 GLU A N 1
ATOM 820 C CA . GLU A 1 105 ? 16.609 13.280 -18.807 1.00 81.19 105 GLU A CA 1
ATOM 821 C C . GLU A 1 105 ? 15.496 12.376 -18.265 1.00 81.19 105 GLU A C 1
ATOM 823 O O . GLU A 1 105 ? 14.345 12.807 -18.189 1.00 81.19 105 GLU A O 1
ATOM 828 N N . VAL A 1 106 ? 15.824 11.150 -17.831 1.00 82.31 106 VAL A N 1
ATOM 829 C CA . VAL A 1 106 ? 14.870 10.247 -17.162 1.00 82.31 106 VAL A CA 1
ATOM 830 C C . VAL A 1 106 ? 14.404 10.865 -15.843 1.00 82.31 106 VAL A C 1
ATOM 832 O O . VAL A 1 106 ? 13.200 10.959 -15.597 1.00 82.31 106 VAL A O 1
ATOM 835 N N . LYS A 1 107 ? 15.341 11.328 -15.002 1.00 85.19 107 LYS A N 1
ATOM 836 C CA . LYS A 1 107 ? 15.017 11.990 -13.726 1.00 85.19 107 LYS A CA 1
ATOM 837 C C . LYS A 1 107 ? 14.146 13.221 -13.949 1.00 85.19 107 LYS A C 1
ATOM 839 O O . LYS A 1 107 ? 13.092 13.332 -13.335 1.00 85.19 107 LYS A O 1
ATOM 844 N N . ASP A 1 108 ? 14.546 14.104 -14.853 1.00 86.12 108 ASP A N 1
ATOM 845 C CA . ASP A 1 108 ? 13.846 15.353 -15.155 1.00 86.12 108 ASP A CA 1
ATOM 846 C C . ASP A 1 108 ? 12.452 15.131 -15.745 1.00 86.12 108 ASP A C 1
ATOM 848 O O . ASP A 1 108 ? 11.536 15.933 -15.529 1.00 86.12 108 ASP A O 1
ATOM 852 N N . PHE A 1 109 ? 12.287 14.056 -16.514 1.00 88.38 109 PHE A N 1
ATOM 853 C CA . PHE A 1 109 ? 11.011 13.711 -17.114 1.00 88.38 109 PHE A CA 1
ATOM 854 C C . PHE A 1 109 ? 10.034 13.129 -16.096 1.00 88.38 109 PHE A C 1
ATOM 856 O O . PHE A 1 109 ? 8.863 13.491 -16.135 1.00 88.38 109 PHE A O 1
ATOM 863 N N . TRP A 1 110 ? 10.488 12.254 -15.194 1.00 90.12 110 TRP A N 1
ATOM 864 C CA . TRP A 1 110 ? 9.609 11.551 -14.252 1.00 90.12 110 TRP A CA 1
ATOM 865 C C . TRP A 1 110 ? 9.443 12.251 -12.905 1.00 90.12 110 TRP A C 1
ATOM 867 O O . TRP A 1 110 ? 8.404 12.082 -12.266 1.00 90.12 110 TRP A O 1
ATOM 877 N N . LEU A 1 111 ? 10.425 13.035 -12.463 1.00 91.44 111 LEU A N 1
ATOM 878 C CA . LEU A 1 111 ? 10.426 13.681 -11.153 1.00 91.44 111 LEU A CA 1
ATOM 879 C C . LEU A 1 111 ? 10.170 15.184 -11.257 1.00 91.44 111 LEU A C 1
ATOM 881 O O . LEU A 1 111 ? 10.431 15.840 -12.265 1.00 91.44 111 LEU A O 1
ATOM 885 N N . VAL A 1 112 ? 9.623 15.747 -10.184 1.00 86.38 112 VAL A N 1
ATOM 886 C CA . VAL A 1 112 ? 9.508 17.195 -10.023 1.00 86.38 112 VAL A CA 1
ATOM 887 C C . VAL A 1 112 ? 10.892 17.753 -9.731 1.00 86.38 112 VAL A C 1
ATOM 889 O O . VAL A 1 112 ? 11.521 17.360 -8.750 1.00 86.38 112 VAL A O 1
ATOM 892 N N . LYS A 1 113 ? 11.350 18.712 -10.543 1.00 74.81 113 LYS A N 1
ATOM 893 C CA . LYS A 1 113 ? 12.533 19.506 -10.200 1.00 74.81 113 LYS A CA 1
ATOM 894 C C . LYS A 1 113 ? 12.263 20.200 -8.872 1.00 74.81 113 LYS A C 1
ATOM 896 O O . LYS A 1 113 ? 11.311 20.979 -8.776 1.00 74.81 113 LYS A O 1
ATOM 901 N N . ALA A 1 114 ? 13.070 19.898 -7.856 1.00 54.59 114 ALA A N 1
ATOM 902 C CA . ALA A 1 114 ? 13.033 20.646 -6.610 1.00 54.59 114 ALA A CA 1
ATOM 903 C C . ALA A 1 114 ? 13.120 22.141 -6.963 1.00 54.59 114 ALA A C 1
ATOM 905 O O . ALA A 1 114 ? 13.943 22.501 -7.813 1.00 54.59 114 ALA A O 1
ATOM 906 N N . PRO A 1 115 ? 12.256 23.010 -6.406 1.00 41.69 115 PRO A N 1
ATOM 907 C CA . PRO A 1 115 ? 12.415 24.435 -6.625 1.00 41.69 115 PRO A CA 1
ATOM 908 C C . PRO A 1 115 ? 13.824 24.794 -6.159 1.00 41.69 115 PRO A C 1
ATOM 910 O O . PRO A 1 115 ? 14.166 24.570 -4.999 1.00 41.69 115 PRO A O 1
ATOM 913 N N . LEU A 1 116 ? 14.649 25.287 -7.085 1.00 35.78 116 LEU A N 1
ATOM 914 C CA . LEU A 1 116 ? 15.928 25.889 -6.749 1.00 35.78 116 LEU A CA 1
ATOM 915 C C . LEU A 1 116 ? 15.596 27.029 -5.790 1.00 35.78 116 LEU A C 1
ATOM 917 O O . LEU A 1 116 ? 15.043 28.047 -6.206 1.00 35.78 116 LEU A O 1
ATOM 921 N N . ILE A 1 117 ? 15.850 26.834 -4.499 1.00 31.92 117 ILE A N 1
ATOM 922 C CA . ILE A 1 117 ? 15.887 27.947 -3.560 1.00 31.92 117 ILE A CA 1
ATOM 923 C C . ILE A 1 117 ? 16.967 28.877 -4.130 1.00 31.92 117 ILE A C 1
ATOM 925 O O . ILE A 1 117 ? 18.091 28.404 -4.332 1.00 31.92 117 ILE A O 1
ATOM 929 N N . PRO A 1 118 ? 16.658 30.141 -4.478 1.00 31.11 118 PRO A N 1
ATOM 930 C CA . PRO A 1 118 ? 17.674 31.055 -4.967 1.00 31.11 118 PRO A CA 1
ATOM 931 C C . PRO A 1 118 ? 18.780 31.123 -3.922 1.00 31.11 118 PRO A C 1
ATOM 933 O O . PRO A 1 118 ? 18.513 31.396 -2.750 1.00 31.11 118 PRO A O 1
ATOM 936 N N . LYS A 1 119 ? 20.005 30.817 -4.350 1.00 33.91 119 LYS A N 1
ATOM 937 C CA . LYS A 1 119 ? 21.220 31.044 -3.577 1.00 33.91 119 LYS A CA 1
ATOM 938 C C . LYS A 1 119 ? 21.188 32.517 -3.170 1.00 33.91 119 LYS A C 1
ATOM 940 O O . LYS A 1 119 ? 21.313 33.382 -4.028 1.00 33.91 119 LYS A O 1
ATOM 945 N N . LEU A 1 120 ? 20.911 32.787 -1.896 1.00 30.50 120 LEU A N 1
ATOM 946 C CA . LEU A 1 120 ? 21.078 34.109 -1.309 1.00 30.50 120 LEU A CA 1
ATOM 947 C C . LEU A 1 120 ? 22.566 34.438 -1.438 1.00 30.50 120 LEU A C 1
ATOM 949 O O . LEU A 1 120 ? 23.395 33.942 -0.678 1.00 30.50 120 LEU A O 1
ATOM 953 N N . GLU A 1 121 ? 22.895 35.198 -2.477 1.00 32.53 121 GLU A N 1
ATOM 954 C CA . GLU A 1 121 ? 24.136 35.946 -2.577 1.00 32.53 121 GLU A CA 1
ATOM 955 C C . GLU A 1 121 ? 24.143 36.923 -1.400 1.00 32.53 121 GLU A C 1
ATOM 957 O O . GLU A 1 121 ? 23.438 37.929 -1.395 1.00 32.53 121 GLU A O 1
ATOM 962 N N . LEU A 1 122 ? 24.878 36.571 -0.345 1.00 31.05 122 LEU A N 1
ATOM 963 C CA . LEU A 1 122 ? 25.300 37.548 0.645 1.00 31.05 122 LEU A CA 1
ATOM 964 C C . LEU A 1 122 ? 26.438 38.339 0.008 1.00 31.05 122 LEU A C 1
ATOM 966 O O . LEU A 1 122 ? 27.537 37.824 -0.189 1.00 31.05 122 LEU A O 1
ATOM 970 N N . GLU A 1 123 ? 26.107 39.570 -0.369 1.00 29.25 123 GLU A N 1
ATOM 971 C CA . GLU A 1 123 ? 27.024 40.584 -0.867 1.00 29.25 123 GLU A CA 1
ATOM 972 C C . GLU A 1 123 ? 28.227 40.745 0.077 1.00 29.25 123 GLU A C 1
ATOM 974 O O . GLU A 1 123 ? 28.076 40.968 1.282 1.00 29.25 123 GLU A O 1
ATOM 979 N N . GLU A 1 124 ? 29.438 40.659 -0.479 1.00 29.33 124 GLU A N 1
ATOM 980 C CA . GLU A 1 124 ? 30.664 41.019 0.229 1.00 29.33 124 GLU A CA 1
ATOM 981 C C . GLU A 1 124 ? 30.694 42.535 0.463 1.00 29.33 124 GLU A C 1
ATOM 983 O O . GLU A 1 124 ? 30.939 43.335 -0.446 1.00 29.33 124 GLU A O 1
ATOM 988 N N . VAL A 1 125 ? 30.465 42.951 1.710 1.00 26.44 125 VAL A N 1
ATOM 989 C CA . VAL A 1 125 ? 30.689 44.335 2.130 1.00 26.44 125 VAL A CA 1
ATOM 990 C C . VAL A 1 125 ? 32.192 44.591 2.236 1.00 26.44 125 VAL A C 1
ATOM 992 O O . VAL A 1 125 ? 32.875 44.183 3.173 1.00 26.44 125 VAL A O 1
ATOM 995 N N . SER A 1 126 ? 32.679 45.323 1.238 1.00 32.47 126 SER A N 1
ATOM 996 C CA . SER A 1 126 ? 33.977 45.988 1.163 1.00 32.47 126 SER A CA 1
ATOM 997 C C . SER A 1 126 ? 34.269 46.852 2.400 1.00 32.47 126 SER A C 1
ATOM 999 O O . SER A 1 126 ? 33.565 47.834 2.647 1.00 32.47 126 SER A O 1
ATOM 1001 N N . VAL A 1 127 ? 35.412 46.617 3.055 1.00 29.25 127 VAL A N 1
ATOM 1002 C CA . VAL A 1 127 ? 36.104 47.645 3.850 1.00 29.25 127 VAL A CA 1
ATOM 1003 C C . VAL A 1 127 ? 37.578 47.701 3.440 1.00 29.25 127 VAL A C 1
ATOM 1005 O O . VAL A 1 127 ? 38.316 46.722 3.522 1.00 29.25 127 VAL A O 1
ATOM 1008 N N . LYS A 1 128 ? 37.990 48.873 2.950 1.00 31.86 128 LYS A N 1
ATOM 1009 C CA . LYS A 1 128 ? 39.334 49.191 2.454 1.00 31.86 128 LYS A CA 1
ATOM 1010 C C . LYS A 1 128 ? 40.301 49.509 3.610 1.00 31.86 128 LYS A C 1
ATOM 1012 O O . LYS A 1 128 ? 40.012 50.412 4.381 1.00 31.86 128 LYS A O 1
ATOM 1017 N N . SER A 1 129 ? 41.431 48.785 3.647 1.00 35.38 129 SER A N 1
ATOM 1018 C CA . SER A 1 129 ? 42.860 49.174 3.845 1.00 35.38 129 SER A CA 1
ATOM 1019 C C . SER A 1 129 ? 43.274 50.335 4.786 1.00 35.38 129 SER A C 1
ATOM 1021 O O . SER A 1 129 ? 42.591 51.351 4.856 1.00 35.38 129 SER A O 1
ATOM 1023 N N . PRO A 1 130 ? 44.508 50.297 5.346 1.00 37.03 130 PRO A N 1
ATOM 1024 C CA . PRO A 1 130 ? 45.592 51.043 4.678 1.00 37.03 130 PRO A CA 1
ATOM 1025 C C . PRO A 1 130 ? 46.994 50.383 4.648 1.00 37.03 130 PRO A C 1
ATOM 1027 O O . PRO A 1 130 ? 47.391 49.624 5.524 1.00 37.03 130 PRO A O 1
ATOM 1030 N N . CYS A 1 131 ? 47.718 50.765 3.588 1.00 29.92 131 CYS A N 1
ATOM 1031 C CA . CYS A 1 131 ? 49.146 50.625 3.240 1.00 29.92 131 CYS A CA 1
ATOM 1032 C C . CYS A 1 131 ? 50.130 50.648 4.445 1.00 29.92 131 CYS A C 1
ATOM 1034 O O . CYS A 1 131 ? 49.916 51.392 5.394 1.00 29.92 131 CYS A O 1
ATOM 1036 N N . SER A 1 132 ? 51.297 49.989 4.429 1.00 33.09 132 SER A N 1
ATOM 1037 C CA . SER A 1 132 ? 52.416 50.376 3.556 1.00 33.09 132 SER A CA 1
ATOM 1038 C C . SER A 1 132 ? 53.653 49.458 3.663 1.00 33.09 132 SER A C 1
ATOM 1040 O O . SER A 1 132 ? 54.054 49.039 4.742 1.00 33.09 132 SER A O 1
ATOM 1042 N N . SER A 1 133 ? 54.283 49.267 2.498 1.00 37.50 133 SER A N 1
ATOM 1043 C CA . SER A 1 133 ? 55.731 49.267 2.217 1.00 37.50 133 SER A CA 1
ATOM 1044 C C . SER A 1 133 ? 56.685 48.184 2.763 1.00 37.50 133 SER A C 1
ATOM 1046 O O . SER A 1 133 ? 56.818 47.962 3.960 1.00 37.50 133 SER A O 1
ATOM 1048 N N . SER A 1 134 ? 57.492 47.700 1.806 1.00 31.59 134 SER A N 1
ATOM 1049 C CA . SER A 1 134 ? 58.929 47.380 1.899 1.00 31.59 134 SER A CA 1
ATOM 1050 C C . SER A 1 134 ? 59.333 45.901 1.895 1.00 31.59 134 SER A C 1
ATOM 1052 O O . SER A 1 134 ? 59.176 45.153 2.851 1.00 31.59 134 SER A O 1
ATOM 1054 N N . THR A 1 135 ? 59.944 45.545 0.765 1.00 35.72 135 THR A N 1
ATOM 1055 C CA . THR A 1 135 ? 60.871 44.449 0.459 1.00 35.72 135 THR A CA 1
ATOM 1056 C C . THR A 1 135 ? 61.753 44.003 1.629 1.00 35.72 135 THR A C 1
ATOM 1058 O O . THR A 1 135 ? 62.383 44.854 2.249 1.00 35.72 135 THR A O 1
ATOM 1061 N N . THR A 1 136 ? 61.914 42.686 1.837 1.00 28.98 136 THR A N 1
ATOM 1062 C CA . THR A 1 136 ? 63.219 42.007 2.039 1.00 28.98 136 THR A CA 1
ATOM 1063 C C . THR A 1 136 ? 63.059 40.476 2.072 1.00 28.98 136 THR A C 1
ATOM 1065 O O . THR A 1 136 ? 62.283 39.911 2.833 1.00 28.98 136 THR A O 1
ATOM 1068 N N . THR A 1 137 ? 63.836 39.817 1.215 1.00 36.97 137 THR A N 1
ATOM 1069 C CA . THR A 1 137 ? 64.231 38.399 1.206 1.00 36.97 137 THR A CA 1
ATOM 1070 C C . THR A 1 137 ? 64.663 37.858 2.575 1.00 36.97 137 THR A C 1
ATOM 1072 O O . THR A 1 137 ? 65.484 38.502 3.213 1.00 36.97 137 THR A O 1
ATOM 1075 N N . MET A 1 138 ? 64.273 36.627 2.948 1.00 29.03 138 MET A N 1
ATOM 1076 C CA . MET A 1 138 ? 65.200 35.512 3.265 1.00 29.03 138 MET A CA 1
ATOM 1077 C C . MET A 1 138 ? 64.518 34.295 3.931 1.00 29.03 138 MET A C 1
ATOM 1079 O O . MET A 1 138 ? 63.765 34.424 4.886 1.00 29.03 138 MET A O 1
ATOM 1083 N N . LYS A 1 139 ? 64.971 33.121 3.462 1.00 34.84 139 LYS A N 1
ATOM 1084 C CA . LYS A 1 139 ? 65.091 31.804 4.121 1.00 34.84 139 LYS A CA 1
ATOM 1085 C C . LYS A 1 139 ? 63.821 31.006 4.451 1.00 34.84 139 LYS A C 1
ATOM 1087 O O . LYS A 1 139 ? 63.183 31.175 5.482 1.00 34.84 139 LYS A O 1
ATOM 1092 N N . PHE A 1 140 ? 63.596 29.988 3.617 1.00 34.03 140 PHE A N 1
ATOM 1093 C CA . PHE A 1 140 ? 62.883 28.768 3.984 1.00 34.03 140 PHE A CA 1
ATOM 1094 C C . PHE A 1 140 ? 63.621 28.052 5.125 1.00 34.03 140 PHE A C 1
ATOM 1096 O O . PHE A 1 140 ? 64.744 27.583 4.947 1.00 34.03 140 PHE A O 1
ATOM 1103 N N . GLY A 1 141 ? 62.970 27.964 6.283 1.00 32.97 141 GLY A N 1
ATOM 1104 C CA . GLY A 1 141 ? 63.254 26.984 7.325 1.00 32.97 141 GLY A CA 1
ATOM 1105 C C . GLY A 1 141 ? 62.040 26.071 7.454 1.00 32.97 141 GLY A C 1
ATOM 1106 O O . GLY A 1 141 ? 60.993 26.505 7.931 1.00 32.97 141 GLY A O 1
ATOM 1107 N N . GLY A 1 142 ? 62.159 24.836 6.964 1.00 41.41 142 GLY A N 1
ATOM 1108 C CA . GLY A 1 142 ? 61.170 23.784 7.183 1.00 41.41 142 GLY A CA 1
ATOM 1109 C C . GLY A 1 142 ? 61.160 23.372 8.654 1.00 41.41 142 GLY A C 1
ATOM 1110 O O . GLY A 1 142 ? 62.218 23.226 9.259 1.00 41.41 142 GLY A O 1
ATOM 1111 N N . GLY A 1 143 ? 59.963 23.220 9.220 1.00 44.06 143 GLY A N 1
ATOM 1112 C CA . GLY A 1 143 ? 59.776 22.780 10.606 1.00 44.06 143 GLY A CA 1
ATOM 1113 C C . GLY A 1 143 ? 58.779 23.617 11.409 1.00 44.06 143 GLY A C 1
ATOM 1114 O O . GLY A 1 143 ? 59.089 24.008 12.527 1.00 44.06 143 GLY A O 1
ATOM 1115 N N . ARG A 1 144 ? 57.605 23.952 10.847 1.00 45.03 144 ARG A N 1
ATOM 1116 C CA . ARG A 1 144 ? 56.451 24.462 11.623 1.00 45.03 144 ARG A CA 1
ATOM 1117 C C . ARG A 1 144 ? 55.126 24.423 10.849 1.00 45.03 144 ARG A C 1
ATOM 1119 O O . ARG A 1 144 ? 54.384 25.405 10.835 1.00 45.03 144 ARG A O 1
ATOM 1126 N N . LEU A 1 145 ? 54.862 23.325 10.145 1.00 43.59 145 LEU A N 1
ATOM 1127 C CA . LEU A 1 145 ? 53.606 23.137 9.405 1.00 43.59 145 LEU A CA 1
ATOM 1128 C C . LEU A 1 145 ? 52.800 21.932 9.909 1.00 43.59 145 LEU A C 1
ATOM 1130 O O . LEU A 1 145 ? 51.583 22.025 9.937 1.00 43.59 145 LEU A O 1
ATOM 1134 N N . GLU A 1 146 ? 53.435 20.875 10.415 1.00 46.81 146 GLU A N 1
ATOM 1135 C CA . GLU A 1 146 ? 52.726 19.657 10.849 1.00 46.81 146 GLU A CA 1
ATOM 1136 C C . GLU A 1 146 ? 51.929 19.849 12.155 1.00 46.81 146 GLU A C 1
ATOM 1138 O O . GLU A 1 146 ? 50.765 19.471 12.218 1.00 46.81 146 GLU A O 1
ATOM 1143 N N . GLU A 1 147 ? 52.473 20.563 13.147 1.00 47.72 147 GLU A N 1
ATOM 1144 C CA . GLU A 1 147 ? 51.771 20.844 14.418 1.00 47.72 147 GLU A CA 1
ATOM 1145 C C . GLU A 1 147 ? 50.530 21.740 14.223 1.00 47.72 147 GLU A C 1
ATOM 1147 O O . GLU A 1 147 ? 49.514 21.588 14.897 1.00 47.72 147 GLU A O 1
ATOM 1152 N N . LYS A 1 148 ? 50.577 22.650 13.239 1.00 48.19 148 LYS A N 1
ATOM 1153 C CA . LYS A 1 148 ? 49.436 23.512 12.893 1.00 48.19 148 LYS A CA 1
ATOM 1154 C C . LYS A 1 148 ? 48.363 22.772 12.098 1.00 48.19 148 LYS A C 1
ATOM 1156 O O . LYS A 1 148 ? 47.199 23.135 12.208 1.00 48.19 148 LYS A O 1
ATOM 1161 N N . VAL A 1 149 ? 48.737 21.766 11.306 1.00 52.59 149 VAL A N 1
ATOM 1162 C CA . VAL A 1 149 ? 47.776 20.929 10.571 1.00 52.59 149 VAL A CA 1
ATOM 1163 C C . VAL A 1 149 ? 47.016 20.029 11.544 1.00 52.59 149 VAL A C 1
ATOM 1165 O O . VAL A 1 149 ? 45.794 19.981 11.470 1.00 52.59 149 VAL A O 1
ATOM 1168 N N . GLU A 1 150 ? 47.692 19.431 12.527 1.00 55.66 150 GLU A N 1
ATOM 1169 C CA . GLU A 1 150 ? 47.039 18.583 13.536 1.00 55.66 150 GLU A CA 1
ATOM 1170 C C . GLU A 1 150 ? 46.079 19.379 14.447 1.00 55.66 150 GLU A C 1
ATOM 1172 O O . GLU A 1 150 ? 44.994 18.910 14.800 1.00 55.66 150 GLU A O 1
ATOM 1177 N N . GLU A 1 151 ? 46.438 20.616 14.805 1.00 61.09 151 GLU A N 1
ATOM 1178 C CA . GLU A 1 151 ? 45.559 21.540 15.540 1.00 61.09 151 GLU A CA 1
ATOM 1179 C C . GLU A 1 151 ? 44.311 21.9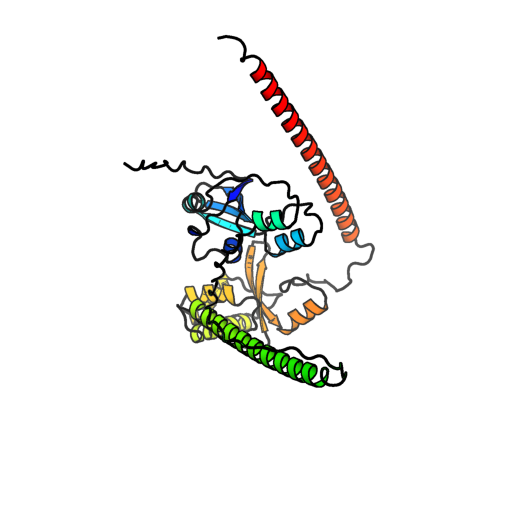05 14.715 1.00 61.09 151 GLU A C 1
ATOM 1181 O O . GLU A 1 151 ? 43.193 21.910 15.236 1.00 61.09 151 GLU A O 1
ATOM 1186 N N . VAL A 1 152 ? 44.481 22.168 13.415 1.00 57.09 152 VAL A N 1
ATOM 1187 C CA . VAL A 1 152 ? 43.370 22.479 12.503 1.00 57.09 152 VAL A CA 1
ATOM 1188 C C . VAL A 1 152 ? 42.474 21.255 12.293 1.00 57.09 152 VAL A C 1
ATOM 1190 O O . VAL A 1 152 ? 41.255 21.394 12.347 1.00 57.09 152 VAL A O 1
ATOM 1193 N N . GLU A 1 153 ? 43.030 20.051 12.153 1.00 60.03 153 GLU A N 1
ATOM 1194 C CA . GLU A 1 153 ? 42.257 18.805 12.047 1.00 60.03 153 GLU A CA 1
ATOM 1195 C C . GLU A 1 153 ? 41.427 18.534 13.310 1.00 60.03 153 GLU A C 1
ATOM 1197 O O . GLU A 1 153 ? 40.235 18.225 13.220 1.00 60.03 153 GLU A O 1
ATOM 1202 N N . LYS A 1 154 ? 42.002 18.747 14.502 1.00 64.56 154 LYS A N 1
ATOM 1203 C CA . LYS A 1 154 ? 41.269 18.649 15.778 1.00 64.56 154 LYS A CA 1
ATOM 1204 C C . LYS A 1 154 ? 40.124 19.659 15.860 1.00 64.56 154 LYS A C 1
ATOM 1206 O O . LYS A 1 154 ? 39.054 19.338 16.387 1.00 64.56 154 LYS A O 1
ATOM 1211 N N . GLN A 1 155 ? 40.315 20.865 15.328 1.00 63.88 155 GLN A N 1
ATOM 1212 C CA . GLN A 1 155 ? 39.266 21.883 15.275 1.00 63.88 155 GLN A CA 1
ATOM 1213 C C . GLN A 1 155 ? 38.162 21.533 14.267 1.00 63.88 155 GLN A C 1
ATOM 1215 O O . GLN A 1 155 ? 36.987 21.695 14.596 1.00 63.88 155 GLN A O 1
ATOM 1220 N N . VAL A 1 156 ? 38.500 20.979 13.098 1.00 60.62 156 VAL A N 1
ATOM 1221 C CA . VAL A 1 156 ? 37.517 20.519 12.098 1.00 60.62 156 VAL A CA 1
ATOM 1222 C C . VAL A 1 156 ? 36.650 19.393 12.661 1.00 60.62 156 VAL A C 1
ATOM 1224 O O . VAL A 1 156 ? 35.426 19.488 12.606 1.00 60.62 156 VAL A O 1
ATOM 1227 N N . ILE A 1 157 ? 37.251 18.388 13.307 1.00 63.25 157 ILE A N 1
ATOM 1228 C CA . ILE A 1 157 ? 36.512 17.276 13.935 1.00 63.25 157 ILE A CA 1
ATOM 1229 C C . ILE A 1 157 ? 35.557 17.793 15.021 1.00 63.25 157 ILE A C 1
ATOM 1231 O O . ILE A 1 157 ? 34.429 17.313 15.160 1.00 63.25 157 ILE A O 1
ATOM 1235 N N . LYS A 1 158 ? 35.979 18.800 15.794 1.00 61.53 158 LYS A N 1
ATOM 1236 C CA . LYS A 1 158 ? 35.128 19.423 16.814 1.00 61.53 158 LYS A CA 1
ATOM 1237 C C . LYS A 1 158 ? 33.918 20.121 16.190 1.00 61.53 158 LYS A C 1
ATOM 1239 O O . LYS A 1 158 ? 32.810 19.944 16.690 1.00 61.53 158 LYS A O 1
ATOM 1244 N N . VAL A 1 159 ? 34.116 20.874 15.109 1.00 61.00 159 VAL A N 1
ATOM 1245 C CA . VAL A 1 159 ? 33.028 21.552 14.389 1.00 61.00 159 VAL A CA 1
ATOM 1246 C C . VAL A 1 159 ? 32.085 20.534 13.748 1.00 61.00 159 VAL A C 1
ATOM 1248 O O . VAL A 1 159 ? 30.877 20.660 13.905 1.00 61.00 159 VAL A O 1
ATOM 1251 N N . GLU A 1 160 ? 32.602 19.475 13.121 1.00 53.97 160 GLU A N 1
ATOM 1252 C CA . GLU A 1 160 ? 31.772 18.413 12.542 1.00 53.97 160 GLU A CA 1
ATOM 1253 C C . GLU A 1 160 ? 30.893 17.713 13.579 1.00 53.97 160 GLU A C 1
ATOM 1255 O O . GLU A 1 160 ? 29.739 17.400 13.296 1.00 53.97 160 GLU A O 1
ATOM 1260 N N . ASN A 1 161 ? 31.411 17.469 14.782 1.00 58.28 161 ASN A N 1
ATOM 1261 C CA . ASN A 1 161 ? 30.638 16.831 15.845 1.00 58.28 161 ASN A CA 1
ATOM 1262 C C . ASN A 1 161 ? 29.553 17.755 16.409 1.00 58.28 161 ASN A C 1
ATOM 1264 O O . ASN A 1 161 ? 28.463 17.282 16.723 1.00 58.28 161 ASN A O 1
ATOM 1268 N N . VAL A 1 162 ? 29.824 19.061 16.500 1.00 64.19 162 VAL A N 1
ATOM 1269 C CA . VAL A 1 162 ? 28.816 20.061 16.887 1.00 64.19 162 VAL A CA 1
ATOM 1270 C C . VAL A 1 162 ? 27.723 20.148 15.822 1.00 64.19 162 VAL A C 1
ATOM 1272 O O . VAL A 1 162 ? 26.550 20.038 16.160 1.00 64.19 162 VAL A O 1
ATOM 1275 N N . VAL A 1 163 ? 28.099 20.222 14.543 1.00 60.34 163 VAL A N 1
ATOM 1276 C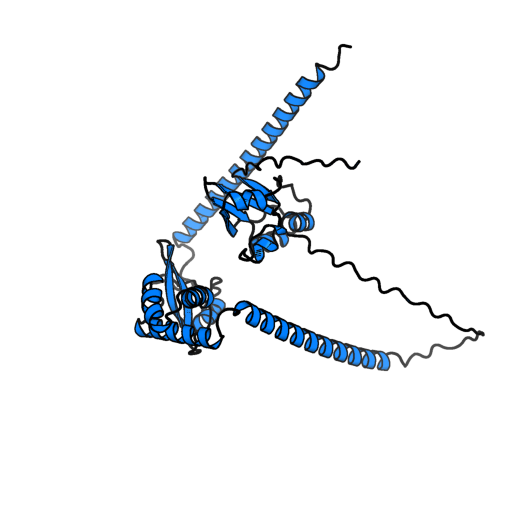 CA . VAL A 1 163 ? 27.153 20.255 13.416 1.00 60.34 163 VAL A CA 1
ATOM 1277 C C . VAL A 1 163 ? 26.331 18.966 13.351 1.00 60.34 163 VAL A C 1
ATOM 1279 O O . VAL A 1 163 ? 25.118 19.024 13.191 1.00 60.34 163 VAL A O 1
ATOM 1282 N N . LYS A 1 164 ? 26.945 17.791 13.546 1.00 53.97 164 LYS A N 1
ATOM 1283 C CA . LYS A 1 164 ? 26.214 16.515 13.623 1.00 53.97 164 LYS A CA 1
ATOM 1284 C C . LYS A 1 164 ? 25.237 16.487 14.798 1.00 53.97 164 LYS A C 1
ATOM 1286 O O . LYS A 1 164 ? 24.121 16.016 14.625 1.00 53.97 164 LYS A O 1
ATOM 1291 N N . ALA A 1 165 ? 25.623 16.986 15.972 1.00 52.91 165 ALA A N 1
ATOM 1292 C CA . ALA A 1 165 ? 24.730 17.046 17.129 1.00 52.91 165 ALA A CA 1
ATOM 1293 C C . ALA A 1 165 ? 23.551 18.010 16.904 1.00 52.91 165 ALA A C 1
ATOM 1295 O O . ALA A 1 165 ? 22.422 17.694 17.276 1.00 52.91 165 ALA A O 1
ATOM 1296 N N . GLU A 1 166 ? 23.801 19.149 16.260 1.00 53.47 166 GLU A N 1
ATOM 1297 C CA . GLU A 1 166 ? 22.791 20.155 15.934 1.00 53.47 166 GLU A CA 1
ATOM 1298 C C . GLU A 1 166 ? 21.810 19.643 14.869 1.00 53.47 166 GLU A C 1
ATOM 1300 O O . GLU A 1 166 ? 20.603 19.694 15.098 1.00 53.47 166 GLU A O 1
ATOM 1305 N N . ILE A 1 167 ? 22.307 18.995 13.806 1.00 49.50 167 ILE A N 1
ATOM 1306 C CA . ILE A 1 167 ? 21.484 18.310 12.793 1.00 49.50 167 ILE A CA 1
ATOM 1307 C C . ILE A 1 167 ? 20.637 17.212 13.440 1.00 49.50 167 ILE A C 1
ATOM 1309 O O . ILE A 1 167 ? 19.435 17.160 13.210 1.00 49.50 167 ILE A O 1
ATOM 1313 N N . VAL A 1 168 ? 21.220 16.372 14.305 1.00 52.44 168 VAL A N 1
ATOM 1314 C CA . VAL A 1 168 ? 20.469 15.324 15.021 1.00 52.44 168 VAL A CA 1
ATOM 1315 C C . VAL A 1 168 ? 19.386 15.935 15.919 1.00 52.44 168 VAL A C 1
ATOM 1317 O O . VAL A 1 168 ? 18.288 15.387 16.020 1.00 52.44 168 VAL A O 1
ATOM 1320 N N . SER A 1 169 ? 19.647 17.084 16.551 1.00 51.53 169 SER A N 1
ATOM 1321 C CA . SER A 1 169 ? 18.637 17.777 17.360 1.00 51.53 169 SER A CA 1
ATOM 1322 C C . SER A 1 169 ? 17.527 18.425 16.517 1.00 51.53 169 SER A C 1
ATOM 1324 O O . SER A 1 169 ? 16.355 18.390 16.904 1.00 51.53 169 SER A O 1
ATOM 1326 N N . GLU A 1 170 ? 17.846 18.957 15.337 1.00 52.75 170 GLU A N 1
ATOM 1327 C CA . GLU A 1 170 ? 16.863 19.516 14.402 1.00 52.75 170 GLU A CA 1
ATOM 1328 C C . GLU A 1 170 ? 16.033 18.415 13.723 1.00 52.75 170 GLU A C 1
ATOM 1330 O O . GLU A 1 170 ? 14.817 18.543 13.565 1.00 52.75 170 GLU A O 1
ATOM 1335 N N . GLU A 1 171 ? 16.638 17.276 13.394 1.00 46.09 171 GLU A N 1
ATOM 1336 C CA . GLU A 1 171 ? 15.938 16.094 12.888 1.00 46.09 171 GLU A CA 1
ATOM 1337 C C . GLU A 1 171 ? 14.996 15.503 13.948 1.00 46.09 171 GLU A C 1
ATOM 1339 O O . GLU A 1 171 ? 13.823 15.261 13.658 1.00 46.09 171 GLU A O 1
ATOM 1344 N N . ALA A 1 172 ? 15.440 15.376 15.204 1.00 46.47 172 ALA A N 1
ATOM 1345 C CA . ALA A 1 172 ? 14.589 14.919 16.306 1.00 46.47 172 ALA A CA 1
ATOM 1346 C C . ALA A 1 172 ? 13.397 15.864 16.549 1.00 46.47 172 ALA A C 1
ATOM 1348 O O . ALA A 1 172 ? 12.251 15.425 16.662 1.00 46.47 172 ALA A O 1
ATOM 1349 N N . THR A 1 173 ? 13.633 17.180 16.553 1.00 54.44 173 THR A N 1
ATOM 1350 C CA . THR A 1 173 ? 12.560 18.169 16.751 1.00 54.44 173 THR A CA 1
ATOM 1351 C C . THR A 1 173 ? 11.601 18.239 15.562 1.00 54.44 173 THR A C 1
ATOM 1353 O O . THR A 1 173 ? 10.396 18.418 15.754 1.00 54.44 173 THR A O 1
ATOM 1356 N N . THR A 1 174 ? 12.073 18.045 14.328 1.00 52.31 174 THR A N 1
ATOM 1357 C CA . THR A 1 174 ? 11.204 17.998 13.141 1.00 52.31 174 THR A CA 1
ATOM 1358 C C . THR A 1 174 ? 10.397 16.703 13.053 1.00 52.31 174 THR A C 1
ATOM 1360 O O . THR A 1 174 ? 9.228 16.757 12.659 1.00 52.31 174 THR A O 1
ATOM 1363 N N . GLU A 1 175 ? 10.940 15.558 13.476 1.00 52.22 175 GLU A N 1
ATOM 1364 C CA . GLU A 1 175 ? 10.184 14.310 13.633 1.00 52.22 175 GLU A CA 1
ATOM 1365 C C . GLU A 1 175 ? 9.112 14.414 14.723 1.00 52.22 175 GLU A C 1
ATOM 1367 O O . GLU A 1 175 ? 7.970 13.991 14.504 1.00 52.22 175 GLU A O 1
ATOM 1372 N N . ASP A 1 176 ? 9.428 15.039 15.857 1.00 55.38 176 ASP A N 1
ATOM 1373 C CA . ASP A 1 176 ? 8.472 15.284 16.938 1.00 55.38 176 ASP A CA 1
ATOM 1374 C C . ASP A 1 176 ? 7.368 16.263 16.513 1.00 55.38 176 ASP A C 1
ATOM 1376 O O . ASP A 1 176 ? 6.182 16.024 16.769 1.00 55.38 176 ASP A O 1
ATOM 1380 N N . LEU A 1 177 ? 7.708 17.307 15.750 1.00 52.88 177 LEU A N 1
ATOM 1381 C CA . LEU A 1 177 ? 6.737 18.220 15.139 1.00 52.88 177 LEU A CA 1
ATOM 1382 C C . LEU A 1 177 ? 5.900 17.540 14.042 1.00 52.88 177 LEU A C 1
ATOM 1384 O O . LEU A 1 177 ? 4.709 17.841 13.901 1.00 52.88 177 LEU A O 1
ATOM 1388 N N . HIS A 1 178 ? 6.468 16.608 13.272 1.00 55.34 178 HIS A N 1
ATOM 1389 C CA . HIS A 1 178 ? 5.729 15.806 12.294 1.00 55.34 178 HIS A CA 1
ATOM 1390 C C . HIS A 1 178 ? 4.787 14.797 12.967 1.00 55.34 178 HIS A C 1
ATOM 1392 O O . HIS A 1 178 ? 3.643 14.658 12.521 1.00 55.34 178 HIS A O 1
ATOM 1398 N N . LYS A 1 179 ? 5.193 14.161 14.074 1.00 54.03 179 LYS A N 1
ATOM 1399 C CA . LYS A 1 179 ? 4.308 13.359 14.939 1.00 54.03 179 LYS A CA 1
ATOM 1400 C C . LYS A 1 179 ? 3.184 14.217 15.517 1.00 54.03 179 LYS A C 1
ATOM 1402 O O . LYS A 1 179 ? 2.018 13.846 15.388 1.00 54.03 179 LYS A O 1
ATOM 1407 N N . ALA A 1 180 ? 3.504 15.386 16.069 1.00 50.66 180 ALA A N 1
ATOM 1408 C CA . ALA A 1 180 ? 2.524 16.305 16.648 1.00 50.66 180 ALA A CA 1
ATOM 1409 C C . ALA A 1 180 ? 1.507 16.812 15.607 1.00 50.66 180 ALA A C 1
ATOM 1411 O O . ALA A 1 180 ? 0.310 16.893 15.885 1.00 50.66 180 ALA A O 1
ATOM 1412 N N . LYS A 1 181 ? 1.943 17.079 14.367 1.00 53.84 181 LYS A N 1
ATOM 1413 C CA . LYS A 1 181 ? 1.046 17.443 13.253 1.00 53.84 181 LYS A CA 1
ATOM 1414 C C . LYS A 1 181 ? 0.209 16.260 12.745 1.00 53.84 181 LYS A C 1
ATOM 1416 O O . LYS A 1 181 ? -0.933 16.475 12.334 1.00 53.84 181 LYS A O 1
ATOM 1421 N N . LYS A 1 182 ? 0.728 15.023 12.785 1.00 52.03 182 LYS A N 1
ATOM 1422 C CA . LYS A 1 182 ? 0.023 13.796 12.356 1.00 52.03 182 LYS A CA 1
ATOM 1423 C C . LYS A 1 182 ? -1.174 13.461 13.258 1.00 52.03 182 LYS A C 1
ATOM 1425 O O . LYS A 1 182 ? -2.198 13.012 12.745 1.00 52.03 182 LYS A O 1
ATOM 1430 N N . TYR A 1 183 ? -1.086 13.735 14.562 1.00 52.62 183 TYR A N 1
ATOM 1431 C CA . TYR A 1 183 ? -2.122 13.406 15.554 1.00 52.62 183 TYR A CA 1
ATOM 1432 C C . TYR A 1 183 ? -2.979 14.603 15.998 1.00 52.62 183 TYR A C 1
ATOM 1434 O O . TYR A 1 183 ? -3.547 14.597 17.083 1.00 52.62 183 TYR A O 1
ATOM 1442 N N . LYS A 1 184 ? -3.155 15.625 15.150 1.00 56.47 184 LYS A N 1
ATOM 1443 C CA . LYS A 1 184 ? -3.912 16.847 15.498 1.00 56.47 184 LYS A CA 1
ATOM 1444 C C . LYS A 1 184 ? -5.349 16.599 16.013 1.00 56.47 184 LYS A C 1
ATOM 1446 O O . LYS A 1 184 ? -5.925 17.490 16.626 1.00 56.47 184 LYS A O 1
ATOM 1451 N N . TRP A 1 185 ? -5.936 15.426 15.751 1.00 60.31 185 TRP A N 1
ATOM 1452 C CA . TRP A 1 185 ? -7.321 15.092 16.115 1.00 60.31 185 TRP A CA 1
ATOM 1453 C C . TRP A 1 185 ? -7.475 14.070 17.259 1.00 60.31 185 TRP A C 1
ATOM 1455 O O . TRP A 1 185 ? -8.582 13.905 17.763 1.00 60.31 185 TRP A O 1
ATOM 1465 N N . TRP A 1 186 ? -6.404 13.384 17.679 1.00 77.75 186 TRP A N 1
ATOM 1466 C CA . TRP A 1 186 ? -6.450 12.364 18.739 1.00 77.75 186 TRP A CA 1
ATOM 1467 C C . TRP A 1 186 ? -5.175 12.407 19.578 1.00 77.75 186 TRP A C 1
ATOM 1469 O O . TRP A 1 186 ? -4.090 12.535 19.026 1.00 77.75 186 TRP A O 1
ATOM 1479 N N . SER A 1 187 ? -5.277 12.262 20.899 1.00 80.56 187 SER A N 1
ATOM 1480 C CA . SER A 1 187 ? -4.090 12.220 21.759 1.00 80.56 187 SER A CA 1
ATOM 1481 C C . SER A 1 187 ? -3.254 10.958 21.507 1.00 80.56 187 SER A C 1
ATOM 1483 O O . SER A 1 187 ? -3.793 9.903 21.156 1.00 80.56 187 SER A O 1
ATOM 1485 N N . ASN A 1 188 ? -1.939 11.037 21.748 1.00 84.62 188 ASN A N 1
ATOM 1486 C CA . ASN A 1 188 ? -1.068 9.854 21.763 1.00 84.62 188 ASN A CA 1
ATOM 1487 C C . ASN A 1 188 ? -1.591 8.794 22.745 1.00 84.62 188 ASN A C 1
ATOM 1489 O O . ASN A 1 188 ? -1.561 7.608 22.443 1.00 84.62 188 ASN A O 1
ATOM 1493 N N . GLU A 1 189 ? -2.153 9.220 23.878 1.00 86.19 189 GLU A N 1
ATOM 1494 C CA . GLU A 1 189 ? -2.784 8.329 24.855 1.00 86.19 189 GLU A CA 1
ATOM 1495 C C . GLU A 1 189 ? -3.948 7.535 24.256 1.00 86.19 189 GLU A C 1
ATOM 1497 O O . GLU A 1 189 ? -4.022 6.324 24.450 1.00 86.19 189 GLU A O 1
ATOM 1502 N N . SER A 1 190 ? -4.821 8.186 23.476 1.00 85.81 190 SER A N 1
ATOM 1503 C CA . SER A 1 190 ? -5.933 7.514 22.787 1.00 85.81 190 SER A CA 1
ATOM 1504 C C . SER A 1 190 ? -5.419 6.496 21.769 1.00 85.81 190 SER A C 1
ATOM 1506 O O . SER A 1 190 ? -5.995 5.422 21.600 1.00 85.81 190 SER A O 1
ATOM 1508 N N . PHE A 1 191 ? -4.317 6.827 21.095 1.00 89.06 191 PHE A N 1
ATOM 1509 C CA . PHE A 1 191 ? -3.684 5.950 20.122 1.00 89.06 191 PHE A CA 1
ATOM 1510 C C . PHE A 1 191 ? -3.064 4.712 20.786 1.00 89.06 191 PHE A C 1
ATOM 1512 O O . PHE A 1 191 ? -3.350 3.588 20.375 1.00 89.06 191 PHE A O 1
ATOM 1519 N N . GLU A 1 192 ? -2.279 4.890 21.849 1.00 89.62 192 GLU A N 1
ATOM 1520 C CA . GLU A 1 192 ? -1.675 3.779 22.595 1.00 89.62 192 GLU A CA 1
ATOM 1521 C C . GLU A 1 192 ? -2.724 2.932 23.328 1.00 89.62 192 GLU A C 1
ATOM 1523 O O . GLU A 1 192 ? -2.638 1.703 23.325 1.00 89.62 192 GLU A O 1
ATOM 1528 N N . ALA A 1 193 ? -3.770 3.551 23.884 1.00 91.69 193 ALA A N 1
ATOM 1529 C CA . ALA A 1 193 ? -4.912 2.826 24.433 1.00 91.69 193 ALA A CA 1
ATOM 1530 C C . ALA A 1 193 ? -5.593 1.969 23.357 1.00 91.69 193 ALA A C 1
ATOM 1532 O O . ALA A 1 193 ? -5.804 0.778 23.570 1.00 91.69 193 ALA A O 1
ATOM 1533 N N . GLY A 1 194 ? -5.849 2.529 22.172 1.00 93.31 194 GLY A N 1
ATOM 1534 C CA . GLY A 1 194 ? -6.436 1.783 21.063 1.00 93.31 194 GLY A CA 1
ATOM 1535 C C . GLY A 1 194 ? -5.549 0.644 20.546 1.00 93.31 194 GLY A C 1
ATOM 1536 O O . GLY A 1 194 ? -6.066 -0.419 20.205 1.00 93.31 194 GLY A O 1
ATOM 1537 N N . LYS A 1 195 ? -4.216 0.798 20.543 1.00 94.00 195 LYS A N 1
ATOM 1538 C CA . LYS A 1 195 ? -3.302 -0.322 20.249 1.00 94.00 195 LYS A CA 1
ATOM 1539 C C . LYS A 1 195 ? -3.419 -1.446 21.273 1.00 94.00 195 LYS A C 1
ATOM 1541 O O . LYS A 1 195 ? -3.404 -2.607 20.875 1.00 94.00 195 LYS A O 1
ATOM 1546 N N . ARG A 1 196 ? -3.527 -1.117 22.567 1.00 95.19 196 ARG A N 1
ATOM 1547 C CA . ARG A 1 196 ? -3.712 -2.115 23.635 1.00 95.19 196 ARG A CA 1
ATOM 1548 C C . ARG A 1 196 ? -5.023 -2.878 23.469 1.00 95.19 196 ARG A C 1
ATOM 1550 O O . ARG A 1 196 ? -5.012 -4.096 23.570 1.00 95.19 196 ARG A O 1
ATOM 1557 N N . VAL A 1 197 ? -6.107 -2.185 23.121 1.00 95.75 197 VAL A N 1
ATOM 1558 C CA . VAL A 1 197 ? -7.396 -2.824 22.806 1.00 95.75 197 VAL A CA 1
ATOM 1559 C C . VAL A 1 197 ? -7.248 -3.819 21.652 1.00 95.75 197 VAL A C 1
ATOM 1561 O O . VAL A 1 197 ? -7.628 -4.979 21.776 1.00 95.75 197 VAL A O 1
ATOM 1564 N N . ILE A 1 198 ? -6.640 -3.402 20.535 1.00 95.69 198 ILE A N 1
ATOM 1565 C CA . ILE A 1 198 ? -6.446 -4.295 19.382 1.00 95.69 198 ILE A CA 1
ATOM 1566 C C . ILE A 1 198 ? -5.559 -5.492 19.750 1.00 95.69 198 ILE A C 1
ATOM 1568 O O . ILE A 1 198 ? -5.863 -6.612 19.349 1.00 95.69 198 ILE A O 1
ATOM 1572 N N . LEU A 1 199 ? -4.488 -5.276 20.522 1.00 96.06 199 LEU A N 1
ATOM 1573 C CA . LEU A 1 199 ? -3.627 -6.349 21.020 1.00 96.06 199 LEU A CA 1
ATOM 1574 C C . LEU A 1 199 ? -4.420 -7.375 21.838 1.00 96.06 199 LEU A C 1
ATOM 1576 O O . LEU A 1 199 ? -4.290 -8.570 21.585 1.00 96.06 199 LEU A O 1
ATOM 1580 N N . ASN A 1 200 ? -5.241 -6.915 22.782 1.00 96.12 200 ASN A N 1
ATOM 1581 C CA . ASN A 1 200 ? -6.045 -7.787 23.635 1.00 96.12 200 ASN A CA 1
ATOM 1582 C C . ASN A 1 200 ? -7.028 -8.614 22.807 1.00 96.12 200 ASN A C 1
ATOM 1584 O O . ASN A 1 200 ? -7.037 -9.832 22.932 1.00 96.12 200 ASN A O 1
ATOM 1588 N N . ILE A 1 201 ? -7.754 -7.988 21.876 1.00 96.12 201 ILE A N 1
ATOM 1589 C CA . ILE A 1 201 ? -8.701 -8.696 21.002 1.00 96.12 201 ILE A CA 1
ATOM 1590 C C . ILE A 1 201 ? -7.989 -9.755 20.154 1.00 96.12 201 ILE A C 1
ATOM 1592 O O . ILE A 1 201 ? -8.498 -10.862 19.995 1.00 96.12 201 ILE A O 1
ATOM 1596 N N . LEU A 1 202 ? -6.814 -9.441 19.598 1.00 95.44 202 LEU A N 1
ATOM 1597 C CA . LEU A 1 202 ? -6.047 -10.412 18.814 1.00 95.44 202 LEU A CA 1
ATOM 1598 C C . LEU A 1 202 ? -5.544 -11.579 19.679 1.00 95.44 202 LEU A C 1
ATOM 1600 O O . LEU A 1 202 ? -5.534 -12.709 19.201 1.00 95.44 202 LEU A O 1
ATOM 1604 N N . LYS A 1 203 ? -5.173 -11.332 20.942 1.00 95.06 203 LYS A N 1
ATOM 1605 C CA . LYS A 1 203 ? -4.790 -12.389 21.893 1.00 95.06 203 LYS A CA 1
ATOM 1606 C C . LYS A 1 203 ? -5.976 -13.257 22.301 1.00 95.06 203 LYS A C 1
ATOM 1608 O O . LYS A 1 203 ? -5.875 -14.474 22.238 1.00 95.06 203 LYS A O 1
ATOM 1613 N N . GLU A 1 204 ? -7.103 -12.648 22.659 1.00 95.38 204 GLU A N 1
ATOM 1614 C CA . GLU A 1 204 ? -8.335 -13.349 23.051 1.00 95.38 204 GLU A CA 1
ATOM 1615 C C . GLU A 1 204 ? -8.886 -14.247 21.945 1.00 95.38 204 GLU A C 1
ATOM 1617 O O . GLU A 1 204 ? -9.499 -15.278 22.205 1.00 95.38 204 GLU A O 1
ATOM 1622 N N . LYS A 1 205 ? -8.692 -13.839 20.694 1.00 93.81 205 LYS A N 1
ATOM 1623 C CA . LYS A 1 205 ? -9.114 -14.591 19.514 1.00 93.81 205 LYS A CA 1
ATOM 1624 C C . LYS A 1 205 ? -8.029 -15.534 18.984 1.00 93.81 205 LYS A C 1
ATOM 1626 O O . LYS A 1 205 ? -8.226 -16.102 17.913 1.00 93.81 205 LYS A O 1
ATOM 1631 N N . GLU A 1 206 ? -6.906 -15.655 19.697 1.00 92.50 206 GLU A N 1
ATOM 1632 C CA . GLU A 1 206 ? -5.756 -16.494 19.340 1.00 92.50 206 GLU A CA 1
ATOM 1633 C C . GLU A 1 206 ? -5.315 -16.278 17.883 1.00 92.50 206 GLU A C 1
ATOM 1635 O O . GLU A 1 206 ? -5.080 -17.212 17.114 1.00 92.50 206 GLU A O 1
ATOM 1640 N N . ALA A 1 207 ? -5.252 -15.004 17.484 1.00 93.19 207 ALA A N 1
ATOM 1641 C CA . ALA A 1 207 ? -4.969 -14.601 16.118 1.00 93.19 207 ALA A CA 1
ATOM 1642 C C . ALA A 1 207 ? -3.495 -14.837 15.781 1.00 93.19 207 ALA A C 1
ATOM 1644 O O . ALA A 1 207 ? -2.640 -13.983 16.036 1.00 93.19 207 ALA A O 1
ATOM 1645 N N . VAL A 1 208 ? -3.212 -15.978 15.168 1.00 89.94 208 VAL A N 1
ATOM 1646 C CA . VAL A 1 208 ? -1.894 -16.354 14.640 1.00 89.94 208 VAL A CA 1
ATOM 1647 C C . VAL A 1 208 ? -1.935 -16.429 13.114 1.00 89.94 208 VAL A C 1
ATOM 1649 O O . VAL A 1 208 ? -2.998 -16.307 12.510 1.00 89.94 208 VAL A O 1
ATOM 1652 N N . ALA A 1 209 ? -0.785 -16.634 12.468 1.00 85.06 209 ALA A N 1
ATOM 1653 C CA . ALA A 1 209 ? -0.704 -16.716 11.006 1.00 85.06 209 ALA A CA 1
ATOM 1654 C C . ALA A 1 209 ? -1.627 -17.799 10.406 1.00 85.06 209 ALA A C 1
ATOM 1656 O O . ALA A 1 209 ? -2.170 -17.610 9.321 1.00 85.06 209 ALA A O 1
ATOM 1657 N N . GLU A 1 210 ? -1.829 -18.905 11.128 1.00 84.62 210 GLU A N 1
ATOM 1658 C CA . GLU A 1 210 ? -2.721 -20.005 10.734 1.00 84.62 210 GLU A CA 1
ATOM 1659 C C . GLU A 1 210 ? -4.207 -19.693 10.966 1.00 84.62 210 GLU A C 1
ATOM 1661 O O . GLU A 1 210 ? -5.067 -20.244 10.284 1.00 84.62 210 GLU A O 1
ATOM 1666 N N . ASN A 1 211 ? -4.513 -18.780 11.893 1.00 88.00 211 ASN A N 1
ATOM 1667 C CA . ASN A 1 211 ? -5.874 -18.374 12.236 1.00 88.00 211 ASN A CA 1
ATOM 1668 C C . ASN A 1 211 ? -6.016 -16.838 12.278 1.00 88.00 211 ASN A C 1
ATOM 1670 O O . ASN A 1 211 ? -6.209 -16.251 13.347 1.00 88.00 211 ASN A O 1
ATOM 1674 N N . PRO A 1 212 ? -5.884 -16.146 11.132 1.00 92.75 212 PRO A N 1
ATOM 1675 C CA . PRO A 1 212 ? -5.953 -14.696 11.111 1.00 92.75 212 PRO A CA 1
ATOM 1676 C C . PRO A 1 212 ? -7.404 -14.198 11.185 1.00 92.75 212 PRO A C 1
ATOM 1678 O O . PRO A 1 212 ? -8.354 -14.860 10.768 1.00 92.75 212 PRO A O 1
ATOM 1681 N N . ILE A 1 213 ? -7.595 -12.973 11.677 1.00 95.38 213 ILE A N 1
ATOM 1682 C CA . ILE A 1 213 ? -8.919 -12.371 11.868 1.00 95.38 213 ILE A CA 1
ATOM 1683 C C . ILE A 1 213 ? -9.236 -11.388 10.756 1.00 95.38 213 ILE A C 1
ATOM 1685 O O . ILE A 1 213 ? -8.473 -10.465 10.469 1.00 95.38 213 ILE A O 1
ATOM 1689 N N . TYR A 1 214 ? -10.429 -11.508 10.184 1.00 95.00 214 TYR A N 1
ATOM 1690 C CA . TYR A 1 214 ? -10.942 -10.551 9.211 1.00 95.00 214 TYR A CA 1
ATOM 1691 C C . TYR A 1 214 ? -11.093 -9.145 9.797 1.00 95.00 214 TYR A C 1
ATOM 1693 O O . TYR A 1 214 ? -11.639 -8.957 10.887 1.00 95.00 214 TYR A O 1
ATOM 1701 N N . ARG A 1 215 ? -10.735 -8.123 9.010 1.00 95.00 215 ARG A N 1
ATOM 1702 C CA . ARG A 1 215 ? -10.878 -6.709 9.396 1.00 95.00 215 ARG A CA 1
ATOM 1703 C C . ARG A 1 215 ? -12.272 -6.367 9.919 1.00 95.00 215 ARG A C 1
ATOM 1705 O O . ARG A 1 215 ? -12.384 -5.589 10.857 1.00 95.00 215 ARG A O 1
ATOM 1712 N N . ALA A 1 216 ? -13.326 -6.914 9.311 1.00 93.31 216 ALA A N 1
ATOM 1713 C CA . ALA A 1 216 ? -14.704 -6.651 9.722 1.00 93.31 216 ALA A CA 1
ATOM 1714 C C . ALA A 1 216 ? -14.995 -7.165 11.143 1.00 93.31 216 ALA A C 1
ATOM 1716 O O . ALA A 1 216 ? -15.580 -6.439 11.945 1.00 93.31 216 ALA A O 1
ATOM 1717 N N . ALA A 1 217 ? -14.538 -8.379 11.465 1.00 94.62 217 ALA A N 1
ATOM 1718 C CA . ALA A 1 217 ? -14.694 -8.974 12.788 1.00 94.62 217 ALA A CA 1
ATOM 1719 C C . ALA A 1 217 ? -13.865 -8.217 13.835 1.00 94.62 217 ALA A C 1
ATOM 1721 O O . ALA A 1 217 ? -14.414 -7.780 14.844 1.00 94.62 217 ALA A O 1
ATOM 1722 N N . LEU A 1 218 ? -12.584 -7.958 13.542 1.00 95.81 218 LEU A N 1
ATOM 1723 C CA . LEU A 1 218 ? -11.704 -7.185 14.424 1.00 95.81 218 LEU A CA 1
ATOM 1724 C C . LEU A 1 218 ? -12.263 -5.782 14.690 1.00 95.81 218 LEU A C 1
ATOM 1726 O O . LEU A 1 218 ? -12.291 -5.322 15.827 1.00 95.81 218 LEU A O 1
ATOM 1730 N N . ARG A 1 219 ? -12.762 -5.112 13.646 1.00 95.44 219 ARG A N 1
ATOM 1731 C CA . ARG A 1 219 ? -13.384 -3.792 13.768 1.00 95.44 219 ARG A CA 1
ATOM 1732 C C . ARG A 1 219 ? -14.616 -3.835 14.667 1.00 95.44 219 ARG A C 1
ATOM 1734 O O . ARG A 1 219 ? -14.780 -2.936 15.479 1.00 95.44 219 ARG A O 1
ATOM 1741 N N . LYS A 1 220 ? -15.484 -4.839 14.510 1.00 94.69 220 LYS A N 1
ATOM 1742 C CA . LYS A 1 220 ? -16.720 -4.965 15.293 1.00 94.69 220 LYS A CA 1
ATOM 1743 C C . LYS A 1 220 ? -16.428 -5.144 16.782 1.00 94.69 220 LYS A C 1
ATOM 1745 O O . LYS A 1 220 ? -17.115 -4.533 17.592 1.00 94.69 220 LYS A O 1
ATOM 1750 N N . GLU A 1 221 ? -15.422 -5.944 17.130 1.00 95.19 221 GLU A N 1
ATOM 1751 C CA . GLU A 1 221 ? -14.992 -6.109 18.524 1.00 95.19 221 GLU A CA 1
ATOM 1752 C C . GLU A 1 221 ? -14.337 -4.827 19.054 1.00 95.19 221 GLU A C 1
ATOM 1754 O O . GLU A 1 221 ? -14.794 -4.269 20.047 1.00 95.19 221 GLU A O 1
ATOM 1759 N N . ALA A 1 222 ? -13.370 -4.263 18.324 1.00 94.69 222 ALA A N 1
ATOM 1760 C CA . ALA A 1 222 ? -12.651 -3.064 18.759 1.00 94.69 222 ALA A CA 1
ATOM 1761 C C . ALA A 1 222 ? -13.545 -1.819 18.855 1.00 94.69 222 ALA A C 1
ATOM 1763 O O . ALA A 1 222 ? -13.278 -0.913 19.642 1.00 94.69 222 ALA A O 1
ATOM 1764 N N . GLN A 1 223 ? -14.626 -1.761 18.074 1.00 95.25 223 GLN A N 1
ATOM 1765 C CA . GLN A 1 223 ? -15.604 -0.680 18.147 1.00 95.25 223 GLN A CA 1
ATOM 1766 C C . GLN A 1 223 ? -16.346 -0.652 19.490 1.00 95.25 223 GLN A C 1
ATOM 1768 O O . GLN A 1 223 ? -16.716 0.439 19.922 1.00 95.25 223 GLN A O 1
ATOM 1773 N N . LYS A 1 224 ? -16.540 -1.803 20.152 1.00 93.88 224 LYS A N 1
ATOM 1774 C CA . LYS A 1 224 ? -17.206 -1.876 21.464 1.00 93.88 224 LYS A CA 1
ATOM 1775 C C . LYS A 1 224 ? -16.402 -1.160 22.549 1.00 93.88 224 LYS A C 1
ATOM 1777 O O . LYS A 1 224 ? -16.994 -0.549 23.427 1.00 93.88 224 LYS A O 1
ATOM 1782 N N . GLU A 1 225 ? -15.075 -1.213 22.456 1.00 91.94 225 GLU A N 1
ATOM 1783 C CA . GLU A 1 225 ? -14.168 -0.636 23.453 1.00 91.94 225 GLU A CA 1
ATOM 1784 C C . GLU A 1 225 ? -13.678 0.770 23.085 1.00 91.94 225 GLU A C 1
ATOM 1786 O O . GLU A 1 225 ? -13.652 1.658 23.930 1.00 91.94 225 GLU A O 1
ATOM 1791 N N . ILE A 1 226 ? -13.301 1.009 21.822 1.00 89.94 226 ILE A N 1
ATOM 1792 C CA . ILE A 1 226 ? -12.724 2.298 21.401 1.00 89.94 226 ILE A CA 1
ATOM 1793 C C . ILE A 1 226 ? -13.815 3.351 21.172 1.00 89.94 226 ILE A C 1
ATOM 1795 O O . ILE A 1 226 ? -13.569 4.540 21.373 1.00 89.94 226 ILE A O 1
ATOM 1799 N N . GLY A 1 227 ? -15.005 2.949 20.704 1.00 84.06 227 GLY A N 1
ATOM 1800 C CA . GLY A 1 227 ? -16.142 3.825 20.380 1.00 84.06 227 GLY A CA 1
ATOM 1801 C C . GLY A 1 227 ? -15.924 4.772 19.183 1.00 84.06 227 GLY A C 1
ATOM 1802 O O . GLY A 1 227 ? -16.802 4.925 18.332 1.00 84.06 227 GLY A O 1
ATOM 1803 N N . ASN A 1 228 ? -14.740 5.379 19.053 1.00 87.00 228 ASN A N 1
ATOM 1804 C CA . ASN A 1 228 ? -14.369 6.276 17.964 1.00 87.00 228 ASN A CA 1
ATOM 1805 C C . ASN A 1 228 ? -13.976 5.490 16.703 1.00 87.00 228 ASN A C 1
ATOM 1807 O O . ASN A 1 228 ? -12.872 4.954 16.579 1.00 87.00 228 ASN A O 1
ATOM 1811 N N . THR A 1 229 ? -14.878 5.470 15.724 1.00 87.00 229 THR A N 1
ATOM 1812 C CA . THR A 1 229 ? -14.694 4.745 14.459 1.00 87.00 229 THR A CA 1
ATOM 1813 C C . THR A 1 229 ? -13.552 5.292 13.601 1.00 87.00 229 THR A C 1
ATOM 1815 O O . THR A 1 229 ? -12.893 4.518 12.907 1.00 87.00 229 THR A O 1
ATOM 1818 N N . GLY A 1 230 ? -13.285 6.601 13.661 1.00 88.62 230 GLY A N 1
ATOM 1819 C CA . GLY A 1 230 ? -12.198 7.241 12.918 1.00 88.62 230 GLY A CA 1
ATOM 1820 C C . GLY A 1 230 ? -10.818 6.889 13.472 1.00 88.62 230 GLY A C 1
ATOM 1821 O O . GLY A 1 230 ? -9.912 6.575 12.697 1.00 88.62 230 GLY A O 1
ATOM 1822 N N . LEU A 1 231 ? -10.679 6.876 14.802 1.00 89.81 231 LEU A N 1
ATOM 1823 C CA . LEU A 1 231 ? -9.456 6.446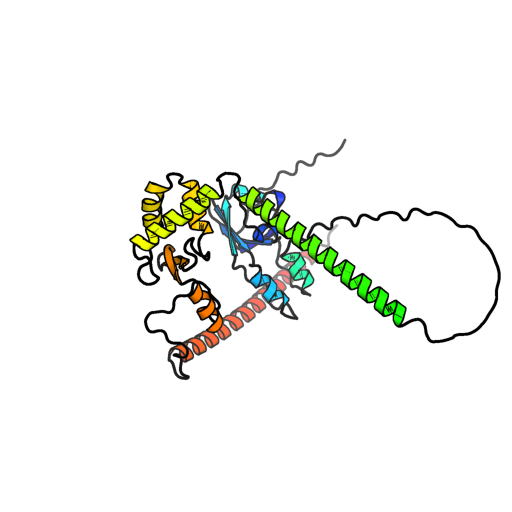 15.485 1.00 89.81 231 LEU A CA 1
ATOM 1824 C C . LEU A 1 231 ? -9.158 4.974 15.190 1.00 89.81 231 LEU A C 1
ATOM 1826 O O . LEU A 1 231 ? -8.037 4.639 14.817 1.00 89.81 231 LEU A O 1
ATOM 1830 N N . LEU A 1 232 ? -10.172 4.110 15.292 1.00 93.94 232 LEU A N 1
ATOM 1831 C CA . LEU A 1 232 ? -10.044 2.683 14.999 1.00 93.94 232 LEU A CA 1
ATOM 1832 C C . LEU A 1 232 ? -9.572 2.427 13.561 1.00 93.94 232 LEU A C 1
ATOM 1834 O O . LEU A 1 232 ? -8.659 1.636 13.335 1.00 93.94 232 LEU A O 1
ATOM 1838 N N . ASP A 1 233 ? -10.150 3.115 12.576 1.00 92.00 233 ASP A N 1
ATOM 1839 C CA . ASP A 1 233 ? -9.713 2.976 11.185 1.00 92.00 233 ASP A CA 1
ATOM 1840 C C . ASP A 1 233 ? -8.286 3.457 10.954 1.00 92.00 233 ASP A C 1
ATOM 1842 O O . ASP A 1 233 ? -7.547 2.865 10.160 1.00 92.00 233 ASP A O 1
ATOM 1846 N N . HIS A 1 234 ? -7.894 4.523 11.649 1.00 90.94 234 HIS A N 1
ATOM 1847 C CA . HIS A 1 234 ? -6.528 5.008 11.600 1.00 90.94 234 HIS A CA 1
ATOM 1848 C C . HIS A 1 234 ? -5.558 3.995 12.217 1.00 90.94 234 HIS A C 1
ATOM 1850 O O . HIS A 1 234 ? -4.547 3.678 11.596 1.00 90.94 234 HIS A O 1
ATOM 1856 N N . LEU A 1 235 ? -5.903 3.427 13.376 1.00 92.69 235 LEU A N 1
ATOM 1857 C CA . LEU A 1 235 ? -5.134 2.376 14.043 1.00 92.69 235 LEU A CA 1
ATOM 1858 C C . LEU A 1 235 ? -4.946 1.169 13.130 1.00 92.69 235 LEU A C 1
ATOM 1860 O O . LEU A 1 235 ? -3.817 0.823 12.812 1.00 92.69 235 LEU A O 1
ATOM 1864 N N . LEU A 1 236 ? -6.029 0.586 12.613 1.00 93.69 236 LEU A N 1
ATOM 1865 C CA . LEU A 1 236 ? -5.971 -0.587 11.731 1.00 93.69 236 LEU A CA 1
ATOM 1866 C C . LEU A 1 236 ? -5.143 -0.353 10.456 1.00 93.69 236 LEU A C 1
ATOM 1868 O O . LEU A 1 236 ? -4.655 -1.309 9.844 1.00 93.69 236 LEU A O 1
ATOM 1872 N N . LYS A 1 237 ? -4.991 0.904 10.033 1.00 92.06 237 LYS A N 1
ATOM 1873 C CA . LYS A 1 237 ? -4.126 1.289 8.918 1.00 92.06 237 LYS A CA 1
ATOM 1874 C C . LYS A 1 237 ? -2.662 1.471 9.335 1.00 92.06 237 LYS A C 1
ATOM 1876 O O . LYS A 1 237 ? -1.793 1.174 8.524 1.00 92.06 237 LYS A O 1
ATOM 1881 N N . ASP A 1 238 ? -2.403 1.988 10.533 1.00 89.94 238 ASP A N 1
ATOM 1882 C CA . ASP A 1 238 ? -1.078 2.429 10.990 1.00 89.94 238 ASP A CA 1
ATOM 1883 C C . ASP A 1 238 ? -0.311 1.376 11.810 1.00 89.94 238 ASP A C 1
ATOM 1885 O O . ASP A 1 238 ? 0.917 1.397 11.807 1.00 89.94 238 ASP A O 1
ATOM 1889 N N . ILE A 1 239 ? -0.998 0.450 12.486 1.00 91.25 239 ILE A N 1
ATOM 1890 C CA . ILE A 1 239 ? -0.360 -0.596 13.304 1.00 91.25 239 ILE A CA 1
ATOM 1891 C C . ILE A 1 239 ? 0.402 -1.692 12.535 1.00 91.25 239 ILE A C 1
ATOM 1893 O O . ILE A 1 239 ? 1.350 -2.209 13.125 1.00 91.25 239 ILE A O 1
ATOM 1897 N N . PRO A 1 240 ? 0.057 -2.092 11.287 1.00 90.62 240 PRO A N 1
ATOM 1898 C CA . PRO A 1 240 ? 0.750 -3.197 10.626 1.00 90.62 240 PRO A CA 1
ATOM 1899 C C . PRO A 1 240 ? 2.258 -2.969 10.516 1.00 90.62 240 PRO A C 1
ATOM 1901 O O . PRO A 1 240 ? 2.709 -1.873 10.186 1.00 90.62 240 PRO A O 1
ATOM 1904 N N . GLY A 1 241 ? 3.033 -4.011 10.799 1.00 86.19 241 GLY A N 1
ATOM 1905 C CA . GLY A 1 241 ? 4.488 -3.963 10.821 1.00 86.19 241 GLY A CA 1
ATOM 1906 C C . GLY A 1 241 ? 5.078 -3.304 12.068 1.00 86.19 241 GLY A C 1
ATOM 1907 O O . GLY A 1 241 ? 6.299 -3.241 12.167 1.00 86.19 241 GLY A O 1
ATOM 1908 N N . LYS A 1 242 ? 4.281 -2.837 13.039 1.00 89.88 242 LYS A N 1
ATOM 1909 C CA . LYS A 1 242 ? 4.780 -2.251 14.297 1.00 89.88 242 LYS A CA 1
ATOM 1910 C C . LYS A 1 242 ? 4.752 -3.253 15.440 1.00 89.88 242 LYS A C 1
ATOM 1912 O O . LYS A 1 242 ? 3.868 -4.107 15.505 1.00 89.88 242 LYS A O 1
ATOM 1917 N N . ILE A 1 243 ? 5.724 -3.117 16.339 1.00 90.81 243 ILE A N 1
ATOM 1918 C CA . ILE A 1 243 ? 5.784 -3.894 17.577 1.00 90.81 243 ILE A CA 1
ATOM 1919 C C . ILE A 1 243 ? 4.571 -3.510 18.426 1.00 90.81 243 ILE A C 1
ATOM 1921 O O . ILE A 1 243 ? 4.215 -2.331 18.541 1.00 90.81 243 ILE A O 1
ATOM 1925 N N . ALA A 1 244 ? 3.896 -4.524 18.941 1.00 91.44 244 ALA A N 1
ATOM 1926 C CA . ALA A 1 244 ? 2.751 -4.373 19.802 1.00 91.44 244 ALA A CA 1
ATOM 1927 C C . ALA A 1 244 ? 3.171 -3.815 21.174 1.00 91.44 244 ALA A C 1
ATOM 1929 O O . ALA A 1 244 ? 4.340 -3.890 21.551 1.00 91.44 244 ALA A O 1
ATOM 1930 N N . PRO A 1 245 ? 2.226 -3.251 21.945 1.00 90.62 245 PRO A N 1
ATOM 1931 C CA . PRO A 1 245 ? 2.516 -2.711 23.273 1.00 90.62 245 PRO A CA 1
ATOM 1932 C C . PRO A 1 245 ? 3.138 -3.696 24.278 1.00 90.62 245 PRO A C 1
ATOM 1934 O O . PRO A 1 245 ? 3.626 -3.252 25.310 1.00 90.62 245 PRO A O 1
ATOM 1937 N N . ASP A 1 246 ? 3.108 -5.007 24.013 1.00 89.12 246 ASP A N 1
ATOM 1938 C CA . ASP A 1 246 ? 3.755 -6.028 24.848 1.00 89.12 246 ASP A CA 1
ATOM 1939 C C . ASP A 1 246 ? 5.257 -6.196 24.575 1.00 89.12 246 ASP A C 1
ATOM 1941 O O . ASP A 1 246 ? 5.936 -6.885 25.330 1.00 89.12 246 ASP A O 1
ATOM 1945 N N . GLY A 1 247 ? 5.781 -5.594 23.504 1.00 87.75 247 GLY A N 1
ATOM 1946 C CA . GLY A 1 247 ? 7.189 -5.679 23.113 1.00 87.75 247 GLY A CA 1
ATOM 1947 C C . GLY A 1 247 ? 7.607 -7.016 22.492 1.00 87.75 247 GLY A C 1
ATOM 1948 O O . GLY A 1 247 ? 8.654 -7.077 21.856 1.00 87.75 247 GLY A O 1
ATOM 1949 N N . THR A 1 248 ? 6.799 -8.067 22.632 1.00 90.06 248 THR A N 1
ATOM 1950 C CA . THR A 1 248 ? 7.105 -9.426 22.161 1.00 90.06 248 THR A CA 1
ATOM 1951 C C . THR A 1 248 ? 6.434 -9.761 20.838 1.00 90.06 248 THR A C 1
ATOM 1953 O O . THR A 1 248 ? 6.945 -10.583 20.077 1.00 90.06 248 THR A O 1
ATOM 1956 N N . SER A 1 249 ? 5.303 -9.121 20.542 1.00 92.12 249 SER A N 1
ATOM 1957 C CA . SER A 1 249 ? 4.518 -9.391 19.342 1.00 92.12 249 SER A CA 1
ATOM 1958 C C . SER A 1 249 ? 4.603 -8.227 18.357 1.00 92.12 249 SER A C 1
ATOM 1960 O O . SER A 1 249 ? 4.869 -7.085 18.723 1.00 92.12 249 SER A O 1
ATOM 1962 N N . ARG A 1 250 ? 4.334 -8.482 17.081 1.00 91.62 250 ARG A N 1
ATOM 1963 C CA . ARG A 1 250 ? 4.200 -7.492 16.011 1.00 91.62 250 ARG A CA 1
ATOM 1964 C C . ARG A 1 250 ? 2.826 -7.645 15.374 1.00 91.62 250 ARG A C 1
ATOM 1966 O O . ARG A 1 250 ? 2.364 -8.760 15.139 1.00 91.62 250 ARG A O 1
ATOM 1973 N N . PHE A 1 251 ? 2.174 -6.525 15.083 1.00 93.44 251 PHE A N 1
ATOM 1974 C CA . PHE A 1 251 ? 0.914 -6.546 14.349 1.00 93.44 251 PHE A CA 1
ATOM 1975 C C . PHE A 1 251 ? 1.172 -6.851 12.881 1.00 93.44 251 PHE A C 1
ATOM 1977 O O . PHE A 1 251 ? 1.948 -6.147 12.231 1.00 93.44 251 PHE A O 1
ATOM 1984 N N . GLN A 1 252 ? 0.472 -7.841 12.343 1.00 90.50 252 GLN A N 1
ATOM 1985 C CA . GLN A 1 252 ? 0.564 -8.203 10.939 1.00 90.50 252 GLN A CA 1
ATOM 1986 C C . GLN A 1 252 ? -0.760 -8.028 10.206 1.00 90.50 252 GLN A C 1
ATOM 1988 O O . GLN A 1 252 ? -1.835 -7.960 10.809 1.00 90.50 252 GLN A O 1
ATOM 1993 N N . ARG A 1 253 ? -0.650 -7.894 8.882 1.00 91.69 253 ARG A N 1
ATOM 1994 C CA . ARG A 1 253 ? -1.775 -7.738 7.964 1.00 91.69 253 ARG A CA 1
ATOM 1995 C C . ARG A 1 253 ? -1.443 -8.332 6.598 1.00 91.69 253 ARG A C 1
ATOM 1997 O O . ARG A 1 253 ? -0.401 -8.011 6.039 1.00 91.69 253 ARG A O 1
ATOM 2004 N N . CYS A 1 254 ? -2.389 -9.049 5.999 1.00 85.62 254 CYS A N 1
ATOM 2005 C CA . CYS A 1 254 ? -2.347 -9.459 4.593 1.00 85.62 254 CYS A CA 1
ATOM 2006 C C . CYS A 1 254 ? -3.721 -9.309 3.933 1.00 85.62 254 CYS A C 1
ATOM 2008 O O . CYS A 1 254 ? -4.718 -8.996 4.591 1.00 85.62 254 CYS A O 1
ATOM 2010 N N . TYR A 1 255 ? -3.748 -9.505 2.617 1.00 85.81 255 TYR A N 1
ATOM 2011 C CA . TYR A 1 255 ? -4.972 -9.772 1.873 1.00 85.81 255 TYR A CA 1
ATOM 2012 C C . TYR A 1 255 ? -5.096 -11.283 1.671 1.00 85.81 255 TYR A C 1
ATOM 2014 O O . TYR A 1 255 ? -4.098 -11.939 1.375 1.00 85.81 255 TYR A O 1
ATOM 2022 N N . ASN A 1 256 ? -6.301 -11.827 1.823 1.00 82.81 256 ASN A N 1
ATOM 2023 C CA . ASN A 1 256 ? -6.589 -13.199 1.417 1.00 82.81 256 ASN A CA 1
ATOM 2024 C C . ASN A 1 256 ? -6.759 -13.294 -0.116 1.00 82.81 256 ASN A C 1
ATOM 2026 O O . ASN A 1 256 ? -6.686 -12.286 -0.825 1.00 82.81 256 ASN A O 1
ATOM 2030 N N . ALA A 1 257 ? -7.023 -14.503 -0.622 1.00 78.56 257 ALA A N 1
ATOM 2031 C CA . ALA A 1 257 ? -7.251 -14.751 -2.049 1.00 78.56 257 ALA A CA 1
ATOM 2032 C C . ALA A 1 257 ? -8.418 -13.930 -2.640 1.00 78.56 257 ALA A C 1
ATOM 2034 O O . ALA A 1 257 ? -8.375 -13.555 -3.807 1.00 78.56 257 ALA A O 1
ATOM 2035 N N . ASP A 1 258 ? -9.412 -13.580 -1.820 1.00 75.25 258 ASP A N 1
ATOM 2036 C CA . ASP A 1 258 ? -10.572 -12.769 -2.213 1.00 75.25 258 ASP A CA 1
ATOM 2037 C C . ASP A 1 258 ? -10.319 -11.249 -2.113 1.00 75.25 258 ASP A C 1
ATOM 2039 O O . ASP A 1 258 ? -11.226 -10.442 -2.323 1.00 75.25 258 ASP A O 1
ATOM 2043 N N . GLY A 1 259 ? -9.105 -10.823 -1.742 1.00 83.62 259 GLY A N 1
ATOM 2044 C CA . GLY A 1 259 ? -8.762 -9.410 -1.547 1.00 83.62 259 GLY A CA 1
ATOM 2045 C C . GLY A 1 259 ? -9.293 -8.799 -0.241 1.00 83.62 259 GLY A C 1
ATOM 2046 O O . GLY A 1 259 ? -9.342 -7.574 -0.096 1.00 83.62 259 GLY A O 1
ATOM 2047 N N . VAL A 1 260 ? -9.680 -9.622 0.736 1.00 86.88 260 VAL A N 1
ATOM 2048 C CA . VAL A 1 260 ? -10.137 -9.206 2.069 1.00 86.88 260 VAL A CA 1
ATOM 2049 C C . VAL A 1 260 ? -8.955 -9.088 3.029 1.00 86.88 260 VAL A C 1
ATOM 2051 O O . VAL A 1 260 ? -8.088 -9.952 3.093 1.00 86.88 260 VAL A O 1
ATOM 2054 N N . ILE A 1 261 ? -8.931 -8.006 3.810 1.00 89.81 261 ILE A N 1
ATOM 2055 C CA . ILE A 1 261 ? -7.854 -7.724 4.767 1.00 89.81 261 ILE A CA 1
ATOM 2056 C C . ILE A 1 261 ? -8.021 -8.571 6.034 1.00 89.81 261 ILE A C 1
ATOM 2058 O O . ILE A 1 261 ? -9.082 -8.526 6.669 1.00 89.81 261 ILE A O 1
ATOM 2062 N N . MET A 1 262 ? -6.950 -9.247 6.445 1.00 93.00 262 MET A N 1
ATOM 2063 C CA . MET A 1 262 ? -6.867 -10.016 7.688 1.00 93.00 262 MET A CA 1
ATOM 2064 C C . MET A 1 262 ? -5.724 -9.520 8.583 1.00 93.00 262 MET A C 1
ATOM 2066 O O . MET A 1 262 ? -4.788 -8.894 8.088 1.00 93.00 262 MET A O 1
ATOM 2070 N N . TYR A 1 263 ? -5.823 -9.774 9.889 1.00 94.81 263 TYR A N 1
ATOM 2071 C CA . TYR A 1 263 ? -4.897 -9.327 10.933 1.00 94.81 263 TYR A CA 1
ATOM 2072 C C . TYR A 1 263 ? -4.555 -10.470 11.892 1.00 94.81 263 TYR A C 1
ATOM 2074 O O . TYR A 1 263 ? -5.423 -11.274 12.221 1.00 94.81 263 TYR A O 1
ATOM 2082 N N . TRP A 1 264 ? -3.314 -10.513 12.370 1.00 94.62 264 TRP A N 1
ATOM 2083 C CA . TRP A 1 264 ? -2.851 -11.461 13.389 1.00 94.62 264 TRP A CA 1
ATOM 2084 C C . TRP A 1 264 ? -1.635 -10.899 14.134 1.00 94.62 264 TRP A C 1
ATOM 2086 O O . TRP A 1 264 ? -1.111 -9.836 13.778 1.00 94.62 264 TRP A O 1
ATOM 2096 N N . LEU A 1 265 ? -1.207 -11.602 15.181 1.00 93.88 265 LEU A N 1
ATOM 2097 C CA . LEU A 1 265 ? 0.027 -11.326 15.907 1.00 93.88 265 LEU A CA 1
ATOM 2098 C C . LEU A 1 265 ? 1.124 -12.290 15.471 1.00 93.88 265 LEU A C 1
ATOM 2100 O O . LEU A 1 265 ? 0.900 -13.482 15.274 1.00 93.88 265 LEU A O 1
ATOM 2104 N N . GLU A 1 266 ? 2.329 -11.758 15.353 1.00 91.38 266 GLU A N 1
ATOM 2105 C CA . GLU A 1 266 ? 3.527 -12.518 15.026 1.00 91.38 266 GLU A CA 1
ATOM 2106 C C . GLU A 1 266 ? 4.634 -12.211 16.034 1.00 91.38 266 GLU A C 1
ATOM 2108 O O . GLU A 1 266 ? 4.683 -11.102 16.552 1.00 91.38 266 GLU A O 1
ATOM 2113 N N . SER A 1 267 ? 5.536 -13.153 16.318 1.00 88.88 267 SER A N 1
ATOM 2114 C CA . SER A 1 267 ? 6.694 -12.862 17.176 1.00 88.88 267 SER A CA 1
ATOM 2115 C C . SER A 1 267 ? 7.559 -11.747 16.575 1.00 88.88 267 SER A C 1
ATOM 2117 O O . SER A 1 267 ? 7.842 -11.739 15.374 1.00 88.88 267 SER A O 1
ATOM 2119 N N . ALA A 1 268 ? 7.996 -10.803 17.412 1.00 86.62 268 ALA A N 1
ATOM 2120 C CA . ALA A 1 268 ? 8.837 -9.685 16.998 1.00 86.62 268 ALA A CA 1
ATOM 2121 C C . ALA A 1 268 ? 10.157 -10.145 16.349 1.00 86.62 268 ALA A C 1
ATOM 2123 O O . ALA A 1 268 ? 10.620 -9.488 15.412 1.00 86.62 268 ALA A O 1
ATOM 2124 N N . ASP A 1 269 ? 10.686 -11.296 16.778 1.00 86.25 269 ASP A N 1
ATOM 2125 C CA . ASP A 1 269 ? 11.960 -11.864 16.322 1.00 86.25 269 ASP A CA 1
ATOM 2126 C C . ASP A 1 269 ? 11.870 -12.499 14.923 1.00 86.25 269 ASP A C 1
ATOM 2128 O O . ASP A 1 269 ? 12.878 -12.645 14.227 1.00 86.25 269 ASP A O 1
ATOM 2132 N N . LEU A 1 270 ? 10.664 -12.866 14.467 1.00 80.81 270 LEU A N 1
ATOM 2133 C CA . LEU A 1 270 ? 10.478 -13.585 13.198 1.00 80.81 270 LEU A CA 1
ATOM 2134 C C . LEU A 1 270 ? 10.914 -12.769 11.978 1.00 80.81 270 LEU A C 1
ATOM 2136 O O . LEU A 1 270 ? 11.385 -13.338 10.994 1.00 80.81 270 LEU A O 1
ATOM 2140 N N . VAL A 1 271 ? 10.817 -11.440 12.038 1.00 76.44 271 VAL A N 1
ATOM 2141 C CA . VAL A 1 271 ? 11.283 -10.566 10.950 1.00 76.44 271 VAL A CA 1
ATOM 2142 C C . VAL A 1 271 ? 12.802 -10.646 10.795 1.00 76.44 271 VAL A C 1
ATOM 2144 O O . VAL A 1 271 ? 13.306 -10.685 9.672 1.00 76.44 271 VAL A O 1
ATOM 2147 N N . ASP A 1 272 ? 13.543 -10.718 11.898 1.00 79.38 272 ASP A N 1
ATOM 2148 C CA . ASP A 1 272 ? 15.001 -10.819 11.851 1.00 79.38 272 ASP A CA 1
ATOM 2149 C C . ASP A 1 272 ? 15.445 -12.215 11.407 1.00 79.38 272 ASP A C 1
ATOM 2151 O O . ASP A 1 272 ? 16.417 -12.350 10.661 1.00 79.38 272 ASP A O 1
ATOM 2155 N N . VAL A 1 273 ? 14.682 -13.252 11.770 1.00 81.81 273 VAL A N 1
ATOM 2156 C CA . VAL A 1 273 ? 14.857 -14.607 11.227 1.00 81.81 273 VAL A CA 1
ATOM 2157 C C . VAL A 1 273 ? 14.628 -14.626 9.709 1.00 81.81 273 VAL A C 1
ATOM 2159 O O . VAL A 1 273 ? 15.458 -15.170 8.981 1.00 81.81 273 VAL A O 1
ATOM 2162 N N . ARG A 1 274 ? 13.569 -13.978 9.201 1.00 80.38 274 ARG A N 1
ATOM 2163 C CA . ARG A 1 274 ? 13.287 -13.862 7.754 1.00 80.38 274 ARG A CA 1
ATOM 2164 C C . ARG A 1 274 ? 14.403 -13.154 6.996 1.00 80.38 274 ARG A C 1
ATOM 2166 O O . ARG A 1 274 ? 14.846 -13.650 5.961 1.00 80.38 274 ARG A O 1
ATOM 2173 N N . LYS A 1 275 ? 14.894 -12.034 7.533 1.00 79.19 275 LYS A N 1
ATOM 2174 C CA . LYS A 1 275 ? 16.025 -11.299 6.951 1.00 79.19 275 LYS A CA 1
ATOM 2175 C C . LYS A 1 275 ? 17.274 -12.171 6.870 1.00 79.19 275 LYS A C 1
ATOM 2177 O O . LYS A 1 275 ? 17.905 -12.223 5.820 1.00 79.19 275 LYS A O 1
ATOM 2182 N N . LYS A 1 276 ? 17.598 -12.904 7.942 1.00 81.50 276 LYS A N 1
ATOM 2183 C CA . LYS A 1 276 ? 18.717 -13.865 7.952 1.00 81.50 276 LYS A CA 1
ATOM 2184 C C . LYS A 1 276 ? 18.531 -14.989 6.929 1.00 81.50 276 LYS A C 1
ATOM 2186 O O . LYS A 1 276 ? 19.510 -15.455 6.360 1.00 81.50 276 LYS A O 1
ATOM 2191 N N . ALA A 1 277 ? 17.291 -15.397 6.667 1.00 75.25 277 ALA A N 1
ATOM 2192 C CA . ALA A 1 277 ? 16.953 -16.395 5.655 1.00 75.25 277 ALA A CA 1
ATOM 2193 C C . ALA A 1 277 ? 16.905 -15.843 4.212 1.00 75.25 277 ALA A C 1
ATOM 2195 O O . ALA A 1 277 ? 16.630 -16.606 3.287 1.00 75.25 277 ALA A O 1
ATOM 2196 N N . GLY A 1 278 ? 17.164 -14.545 4.001 1.00 76.31 278 GLY A N 1
ATOM 2197 C CA . GLY A 1 278 ? 17.130 -13.911 2.679 1.00 76.31 278 GLY A CA 1
ATOM 2198 C C . GLY A 1 278 ? 15.721 -13.645 2.138 1.00 76.31 278 GLY A C 1
ATOM 2199 O O . GLY A 1 278 ? 15.558 -13.388 0.947 1.00 76.31 278 GLY A O 1
ATOM 2200 N N . VAL A 1 279 ? 14.690 -13.701 2.987 1.00 76.38 279 VAL A N 1
ATOM 2201 C CA . VAL A 1 279 ? 13.313 -13.374 2.596 1.00 76.38 279 VAL A CA 1
ATOM 2202 C C . VAL A 1 279 ? 13.161 -11.853 2.565 1.00 76.38 279 VAL A C 1
ATOM 2204 O O . VAL A 1 279 ? 13.213 -11.195 3.603 1.00 76.38 279 VAL A O 1
ATOM 2207 N N . ALA A 1 280 ? 12.983 -11.300 1.363 1.00 69.62 280 ALA A N 1
ATOM 2208 C CA . ALA A 1 280 ? 12.868 -9.857 1.150 1.00 69.62 280 ALA A CA 1
ATOM 2209 C C . ALA A 1 280 ? 11.539 -9.269 1.657 1.00 69.62 280 ALA A C 1
ATOM 2211 O O . ALA A 1 280 ? 11.512 -8.126 2.107 1.00 69.62 280 ALA A O 1
ATOM 2212 N N . ASP A 1 281 ? 10.444 -10.034 1.596 1.00 71.06 281 ASP A N 1
ATOM 2213 C CA . ASP A 1 281 ? 9.117 -9.581 2.022 1.00 71.06 281 ASP A CA 1
ATOM 2214 C C . ASP A 1 281 ? 8.901 -9.813 3.536 1.00 71.06 281 ASP A C 1
ATOM 2216 O O . ASP A 1 281 ? 8.859 -10.965 3.984 1.00 71.06 281 ASP A O 1
ATOM 2220 N N . PRO A 1 282 ? 8.716 -8.745 4.343 1.00 68.69 282 PRO A N 1
ATOM 2221 C CA . PRO A 1 282 ? 8.472 -8.862 5.780 1.00 68.69 282 PRO A CA 1
ATOM 2222 C C . PRO A 1 282 ? 7.179 -9.599 6.146 1.00 68.69 282 PRO A C 1
ATOM 2224 O O . PRO A 1 282 ? 7.087 -10.122 7.258 1.00 68.69 282 PRO A O 1
ATOM 2227 N N . PHE A 1 283 ? 6.194 -9.618 5.245 1.00 67.44 283 PHE A N 1
ATOM 2228 C CA . PHE A 1 283 ? 4.853 -10.168 5.462 1.00 67.44 283 PHE A CA 1
ATOM 2229 C C . PHE A 1 283 ? 4.675 -11.563 4.854 1.00 67.44 283 PHE A C 1
ATOM 2231 O O . PHE A 1 283 ? 3.591 -12.142 4.948 1.00 67.44 283 PHE A O 1
ATOM 2238 N N . TRP A 1 284 ? 5.721 -12.115 4.238 1.00 73.00 284 TRP A N 1
ATOM 2239 C CA . TRP A 1 284 ? 5.657 -13.420 3.600 1.00 73.00 284 TRP A CA 1
ATOM 2240 C C . TRP A 1 284 ? 5.541 -14.546 4.632 1.00 73.00 284 TRP A C 1
ATOM 2242 O O . TRP A 1 284 ? 6.375 -14.695 5.533 1.00 73.00 284 TRP A O 1
ATOM 2252 N N . ILE A 1 285 ? 4.503 -15.367 4.470 1.00 67.81 285 ILE A N 1
ATOM 2253 C CA . ILE A 1 285 ? 4.278 -16.578 5.257 1.00 67.81 285 ILE A CA 1
ATOM 2254 C C . ILE A 1 285 ? 4.626 -17.779 4.368 1.00 67.81 285 ILE A C 1
ATOM 2256 O O . ILE A 1 285 ? 4.081 -17.886 3.265 1.00 67.81 285 ILE A O 1
ATOM 2260 N N . PRO A 1 286 ? 5.508 -18.688 4.817 1.00 67.62 286 PRO A N 1
ATOM 2261 C CA . PRO A 1 286 ? 5.792 -19.906 4.075 1.00 67.62 286 PRO A CA 1
ATOM 2262 C C . PRO A 1 286 ? 4.520 -20.762 3.949 1.00 67.62 286 PRO A C 1
ATOM 2264 O O . PRO A 1 286 ? 3.835 -20.975 4.952 1.00 67.62 286 PRO A O 1
ATOM 2267 N N . PRO A 1 287 ? 4.202 -21.292 2.754 1.00 66.88 287 PRO A N 1
ATOM 2268 C CA . PRO A 1 287 ? 3.125 -22.261 2.600 1.00 66.88 287 PRO A CA 1
ATOM 2269 C C . PRO A 1 287 ? 3.337 -23.486 3.508 1.00 66.88 287 PRO A C 1
ATOM 2271 O O . PRO A 1 287 ? 4.490 -23.873 3.739 1.00 66.88 287 PRO A O 1
ATOM 2274 N N . PRO A 1 288 ? 2.263 -24.142 3.987 1.00 59.78 288 PRO A N 1
ATOM 2275 C CA . PRO A 1 288 ? 2.379 -25.374 4.760 1.00 59.78 288 PRO A CA 1
ATOM 2276 C C . PRO A 1 288 ? 3.254 -26.410 4.037 1.00 59.78 288 PRO A C 1
ATOM 2278 O O . PRO A 1 288 ? 3.027 -26.722 2.870 1.00 59.78 288 PRO A O 1
ATOM 2281 N N . GLY A 1 289 ? 4.280 -26.924 4.721 1.00 58.78 289 GLY A N 1
ATOM 2282 C CA . GLY A 1 289 ? 5.238 -27.884 4.154 1.00 58.78 289 GLY A CA 1
ATOM 2283 C C . GLY A 1 289 ? 6.453 -27.274 3.439 1.00 58.78 289 GLY A C 1
ATOM 2284 O O . GLY A 1 289 ? 7.325 -28.024 3.000 1.00 58.78 289 GLY A O 1
ATOM 2285 N N . TRP A 1 290 ? 6.566 -25.944 3.352 1.00 64.56 290 TRP A N 1
ATOM 2286 C CA . TRP A 1 290 ? 7.747 -25.281 2.794 1.00 64.56 290 TRP A CA 1
ATOM 2287 C C . TRP A 1 290 ? 8.977 -25.445 3.704 1.00 64.56 290 TRP A C 1
ATOM 2289 O O . TRP A 1 290 ? 8.894 -25.281 4.922 1.00 64.56 290 TRP A O 1
ATOM 2299 N N . LYS A 1 291 ? 10.139 -25.746 3.111 1.00 61.91 291 LYS A N 1
ATOM 2300 C CA . LYS A 1 291 ? 11.432 -25.840 3.808 1.00 61.91 291 LYS A CA 1
ATOM 2301 C C . LYS A 1 291 ? 12.503 -25.068 3.038 1.00 61.91 291 LYS A C 1
ATOM 2303 O O . LYS A 1 291 ? 12.544 -25.112 1.807 1.00 61.91 291 LYS A O 1
ATOM 2308 N N . GLN A 1 292 ? 13.394 -24.395 3.762 1.00 53.53 292 GLN A N 1
ATOM 2309 C CA . GLN A 1 292 ? 14.530 -23.689 3.171 1.00 53.53 292 GLN A CA 1
ATOM 2310 C C . GLN A 1 292 ? 15.423 -24.695 2.422 1.00 53.53 292 GLN A C 1
ATOM 2312 O O . GLN A 1 292 ? 15.845 -25.697 2.994 1.00 53.53 292 GLN A O 1
ATOM 2317 N N . GLY A 1 293 ? 15.657 -24.459 1.125 1.00 58.62 293 GLY A N 1
ATOM 2318 C CA . GLY A 1 293 ? 16.418 -25.367 0.253 1.00 58.62 293 GLY A CA 1
ATOM 2319 C C . GLY A 1 293 ? 15.614 -26.496 -0.415 1.00 58.62 293 GLY A C 1
ATOM 2320 O O . GLY A 1 293 ? 16.213 -27.360 -1.045 1.00 58.62 293 GLY A O 1
ATOM 2321 N N . ALA A 1 294 ? 14.277 -26.509 -0.324 1.00 51.19 294 ALA A N 1
ATOM 2322 C CA . ALA A 1 294 ? 13.444 -27.603 -0.853 1.00 51.19 294 ALA A CA 1
ATOM 2323 C C . ALA A 1 294 ? 13.342 -27.699 -2.392 1.00 51.19 294 ALA A C 1
ATOM 2325 O O . ALA A 1 294 ? 12.761 -28.657 -2.896 1.00 51.19 294 ALA A O 1
ATOM 2326 N N . CYS A 1 295 ? 13.895 -26.755 -3.157 1.00 48.25 295 CYS A N 1
ATOM 2327 C CA . CYS A 1 295 ? 14.023 -26.917 -4.606 1.00 48.25 295 CYS A CA 1
ATOM 2328 C C . CYS A 1 295 ? 15.380 -27.543 -4.927 1.00 48.25 295 CYS A C 1
ATOM 2330 O O . CYS A 1 295 ? 16.376 -26.840 -5.085 1.00 48.25 295 CYS A O 1
ATOM 2332 N N . SER A 1 296 ? 15.420 -28.872 -5.018 1.00 52.75 296 SER A N 1
ATOM 2333 C CA . SER A 1 296 ? 16.558 -29.562 -5.619 1.00 52.75 296 SER A CA 1
ATOM 2334 C C . SER A 1 296 ? 16.584 -29.319 -7.132 1.00 52.75 296 SER A C 1
ATOM 2336 O O . SER A 1 296 ? 15.542 -29.149 -7.778 1.00 52.75 296 SER A O 1
ATOM 2338 N N . ALA A 1 297 ? 17.788 -29.299 -7.710 1.00 45.75 297 ALA A N 1
ATOM 2339 C CA . ALA A 1 297 ? 17.979 -29.289 -9.155 1.00 45.75 297 ALA A CA 1
ATOM 2340 C C . ALA A 1 297 ? 17.266 -30.516 -9.754 1.00 45.75 297 ALA A C 1
ATOM 2342 O O . ALA A 1 297 ? 17.665 -31.650 -9.503 1.00 45.75 297 ALA A O 1
ATOM 2343 N N . GLY A 1 298 ? 16.161 -30.284 -10.468 1.00 53.53 298 GLY A N 1
ATOM 2344 C CA . GLY A 1 298 ? 15.276 -31.337 -10.983 1.00 53.53 298 GLY A CA 1
ATOM 2345 C C . GLY A 1 298 ? 13.806 -31.229 -10.560 1.00 53.53 298 GLY A C 1
ATOM 2346 O O . GLY A 1 298 ? 12.989 -32.009 -11.043 1.00 53.53 298 GLY A O 1
ATOM 2347 N N . CYS A 1 299 ? 13.433 -30.267 -9.706 1.00 55.47 299 CYS A N 1
ATOM 2348 C CA . CYS A 1 299 ? 12.024 -29.970 -9.429 1.00 55.47 299 CYS A CA 1
ATOM 2349 C C . CYS A 1 299 ? 11.258 -29.645 -10.732 1.00 55.47 299 CYS A C 1
ATOM 2351 O O . CYS A 1 299 ? 11.746 -28.827 -11.517 1.00 55.47 299 CYS A O 1
ATOM 2353 N N . PRO A 1 300 ? 10.034 -30.174 -10.942 1.00 56.94 300 PRO A N 1
ATOM 2354 C CA . PRO A 1 300 ? 9.157 -29.760 -12.044 1.00 56.94 300 PRO A CA 1
ATOM 2355 C C . PRO A 1 300 ? 8.974 -28.237 -12.135 1.00 56.94 300 PRO A C 1
ATOM 2357 O O . PRO A 1 300 ? 8.918 -27.685 -13.229 1.00 56.94 300 PRO A O 1
ATOM 2360 N N . CYS A 1 301 ? 9.003 -27.551 -10.989 1.00 61.97 301 CYS A N 1
ATOM 2361 C CA . CYS A 1 301 ? 8.961 -26.097 -10.882 1.00 61.97 301 CYS A CA 1
ATOM 2362 C C . CYS A 1 301 ? 10.169 -25.384 -11.514 1.00 61.97 301 CYS A C 1
ATOM 2364 O O . CYS A 1 301 ? 10.020 -24.287 -12.037 1.00 61.97 301 CYS A O 1
ATOM 2366 N N . ALA A 1 302 ? 11.364 -25.984 -11.505 1.00 64.50 302 ALA A N 1
ATOM 2367 C CA . ALA A 1 302 ? 12.540 -25.395 -12.149 1.00 64.50 302 ALA A CA 1
ATOM 2368 C C . ALA A 1 302 ? 12.394 -25.424 -13.675 1.00 64.50 302 ALA A C 1
ATOM 2370 O O . ALA A 1 302 ? 12.680 -24.434 -14.342 1.00 64.50 302 ALA A O 1
ATOM 2371 N N . LYS A 1 303 ? 11.863 -26.533 -14.204 1.00 68.38 303 LYS A N 1
ATOM 2372 C CA . LYS A 1 303 ? 11.569 -26.694 -15.629 1.00 68.38 303 LYS A CA 1
ATOM 2373 C C . LYS A 1 303 ? 10.436 -25.775 -16.081 1.00 68.38 303 LYS A C 1
ATOM 2375 O O . LYS A 1 303 ? 10.519 -25.189 -17.149 1.00 68.38 303 LYS A O 1
ATOM 2380 N N . GLU A 1 304 ? 9.409 -25.602 -15.254 1.00 75.56 304 GLU A N 1
ATOM 2381 C CA . GLU A 1 304 ? 8.325 -24.649 -15.507 1.00 75.56 304 GLU A CA 1
ATOM 2382 C C . GLU A 1 304 ? 8.829 -23.199 -15.502 1.00 75.56 304 GLU A C 1
ATOM 2384 O O . GLU A 1 304 ? 8.505 -22.434 -16.40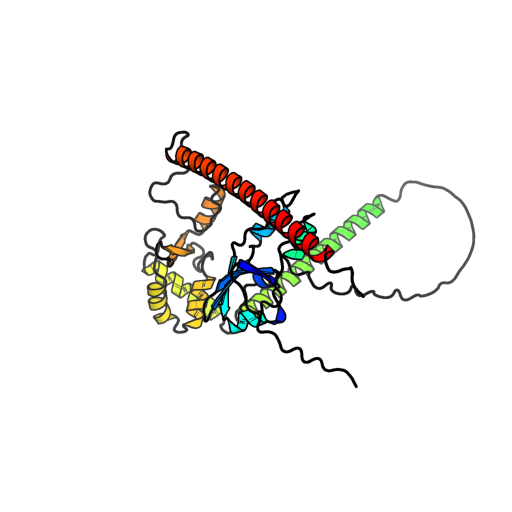3 1.00 75.56 304 GLU A O 1
ATOM 2389 N N . VAL A 1 305 ? 9.706 -22.827 -14.564 1.00 80.31 305 VAL A N 1
ATOM 2390 C CA . VAL A 1 305 ? 10.349 -21.502 -14.553 1.00 80.31 305 VAL A CA 1
ATOM 2391 C C . VAL A 1 305 ? 11.239 -21.293 -15.781 1.00 80.31 305 VAL A C 1
ATOM 2393 O O . VAL A 1 305 ? 11.286 -20.185 -16.312 1.00 80.31 305 VAL A O 1
ATOM 2396 N N . GLU A 1 306 ? 11.943 -22.323 -16.244 1.00 78.56 306 GLU A N 1
ATOM 2397 C CA . GLU A 1 306 ? 12.770 -22.263 -17.453 1.00 78.56 306 GLU A CA 1
ATOM 2398 C C . GLU A 1 306 ? 11.913 -22.105 -18.718 1.00 78.56 306 GLU A C 1
ATOM 2400 O O . GLU A 1 306 ? 12.159 -21.195 -19.508 1.00 78.56 306 GLU A O 1
ATOM 2405 N N . LEU A 1 307 ? 10.828 -22.876 -18.840 1.00 83.25 307 LEU A N 1
ATOM 2406 C CA . LEU A 1 307 ? 9.838 -22.724 -19.910 1.00 83.25 307 LEU A CA 1
ATOM 2407 C C . LEU A 1 307 ? 9.202 -21.328 -19.902 1.00 83.25 307 LEU A C 1
ATOM 2409 O O . LEU A 1 307 ? 9.127 -20.682 -20.943 1.00 83.25 307 LEU A O 1
ATOM 2413 N N . LEU A 1 308 ? 8.817 -20.811 -18.733 1.00 84.81 308 LEU A N 1
ATOM 2414 C CA . LEU A 1 308 ? 8.267 -19.458 -18.608 1.00 84.81 308 LEU A CA 1
ATOM 2415 C C . LEU A 1 308 ? 9.296 -18.384 -18.988 1.00 84.81 308 LEU A C 1
ATOM 2417 O O . LEU A 1 308 ? 8.944 -17.377 -19.600 1.00 84.81 308 LEU A O 1
ATOM 2421 N N . ARG A 1 309 ? 10.582 -18.582 -18.669 1.00 84.38 309 ARG A N 1
ATOM 2422 C CA . ARG A 1 309 ? 11.661 -17.687 -19.122 1.00 84.38 309 ARG A CA 1
ATOM 2423 C C . ARG A 1 309 ? 11.813 -17.723 -20.640 1.00 84.38 309 ARG A C 1
ATOM 2425 O O . ARG A 1 309 ? 11.981 -16.666 -21.249 1.00 84.38 309 ARG A O 1
ATOM 2432 N N . GLU A 1 310 ? 11.725 -18.901 -21.250 1.00 90.75 310 GLU A N 1
ATOM 2433 C CA . GLU A 1 310 ? 11.744 -19.046 -22.706 1.00 90.75 310 GLU A CA 1
ATOM 2434 C C . GLU A 1 310 ? 10.529 -18.377 -23.361 1.00 90.75 310 GLU A C 1
ATOM 2436 O O . GLU A 1 310 ? 10.695 -17.637 -24.333 1.00 90.75 310 GLU A O 1
ATOM 2441 N N . GLU A 1 311 ? 9.324 -18.558 -22.821 1.00 93.44 311 GLU A N 1
ATOM 2442 C CA . GLU A 1 311 ? 8.112 -17.894 -23.311 1.00 93.44 311 GLU A CA 1
ATOM 2443 C C . GLU A 1 311 ? 8.213 -16.371 -23.191 1.00 93.44 311 GLU A C 1
ATOM 2445 O O . GLU A 1 311 ? 7.954 -15.664 -24.164 1.00 93.44 311 GLU A O 1
ATOM 2450 N N . LEU A 1 312 ? 8.703 -15.853 -22.061 1.00 89.75 312 LEU A N 1
ATOM 2451 C CA . LEU A 1 312 ? 8.969 -14.422 -21.896 1.00 89.75 312 LEU A CA 1
ATOM 2452 C C . LEU A 1 312 ? 10.005 -13.912 -22.904 1.00 89.75 312 LEU A C 1
ATOM 2454 O O . LEU A 1 312 ? 9.866 -12.801 -23.414 1.00 89.75 312 LEU A O 1
ATOM 2458 N N . SER A 1 313 ? 11.023 -14.712 -23.234 1.00 88.50 313 SER A N 1
ATOM 2459 C CA . SER A 1 313 ? 12.020 -14.340 -24.243 1.00 88.50 313 SER A CA 1
ATOM 2460 C C . SER A 1 313 ? 11.446 -14.301 -25.666 1.00 88.50 313 SER A C 1
ATOM 2462 O O . SER A 1 313 ? 11.857 -13.462 -26.468 1.00 88.50 313 SER A O 1
ATOM 2464 N N . LYS A 1 314 ? 10.480 -15.174 -25.987 1.00 94.69 314 LYS A N 1
ATOM 2465 C CA . LYS A 1 314 ? 9.743 -15.147 -27.261 1.00 94.69 314 LYS A CA 1
ATOM 2466 C C . LYS A 1 314 ? 8.848 -13.915 -27.331 1.00 94.69 314 LYS A C 1
ATOM 2468 O O . LYS A 1 314 ? 9.034 -13.100 -28.225 1.00 94.69 314 LYS A O 1
ATOM 2473 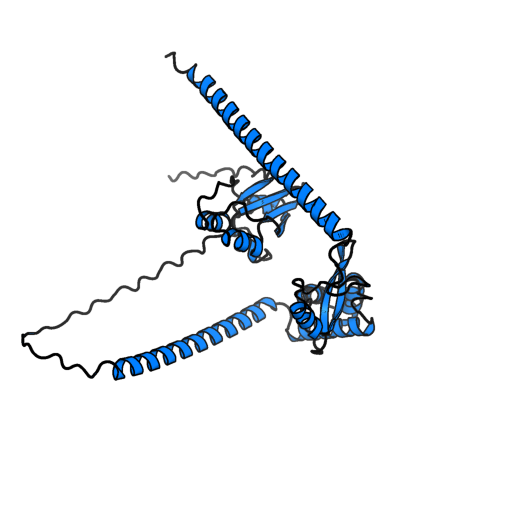N N . VAL A 1 315 ? 8.004 -13.706 -26.320 1.00 94.44 315 VAL A N 1
ATOM 2474 C CA . VAL A 1 315 ? 7.103 -12.542 -26.242 1.00 94.44 315 VAL A CA 1
ATOM 2475 C C . VAL A 1 315 ? 7.882 -11.228 -26.308 1.00 94.44 315 VAL A C 1
ATOM 2477 O O . VAL A 1 315 ? 7.460 -10.289 -26.977 1.00 94.44 315 VAL A O 1
ATOM 2480 N N . LYS A 1 316 ? 9.048 -11.152 -25.655 1.00 93.44 316 LYS A N 1
ATOM 2481 C CA . LYS A 1 316 ? 9.914 -9.970 -25.723 1.00 93.44 316 LYS A CA 1
ATOM 2482 C C . LYS A 1 316 ? 10.416 -9.701 -27.146 1.00 93.44 316 LYS A C 1
ATOM 2484 O O . LYS A 1 316 ? 10.379 -8.553 -27.578 1.00 93.44 316 LYS A O 1
ATOM 2489 N N . ARG A 1 317 ? 10.859 -10.732 -27.875 1.00 94.88 317 ARG A N 1
ATOM 2490 C CA . ARG A 1 317 ? 11.302 -10.588 -29.272 1.00 94.88 317 ARG A CA 1
ATOM 2491 C C . ARG A 1 317 ? 10.157 -10.172 -30.190 1.00 94.88 317 ARG A C 1
ATOM 2493 O O . ARG A 1 317 ? 10.335 -9.245 -30.973 1.00 94.88 317 ARG A O 1
ATOM 2500 N N . ASP A 1 318 ? 8.987 -10.782 -30.034 1.00 91.81 318 ASP A N 1
ATOM 2501 C CA . ASP A 1 318 ? 7.799 -10.442 -30.823 1.00 91.81 318 ASP A CA 1
ATOM 2502 C C . ASP A 1 318 ? 7.362 -8.987 -30.564 1.00 91.81 318 ASP A C 1
ATOM 2504 O O . ASP A 1 318 ? 6.969 -8.263 -31.480 1.00 91.81 318 ASP A O 1
ATOM 2508 N N . LEU A 1 319 ? 7.492 -8.507 -29.322 1.00 92.31 319 LEU A N 1
ATOM 2509 C CA . LEU A 1 319 ? 7.238 -7.108 -28.978 1.00 92.31 319 LEU A CA 1
ATOM 2510 C C . LEU A 1 319 ? 8.255 -6.155 -29.629 1.00 92.31 319 LEU A C 1
ATOM 2512 O O . LEU A 1 319 ? 7.881 -5.104 -30.145 1.00 92.31 319 LEU A O 1
ATOM 2516 N N . GLU A 1 320 ? 9.540 -6.511 -29.636 1.00 91.56 320 GLU A N 1
ATOM 2517 C CA . GLU A 1 320 ? 10.581 -5.718 -30.302 1.00 91.56 320 GLU A CA 1
ATOM 2518 C C . GLU A 1 320 ? 10.383 -5.678 -31.828 1.00 91.56 320 GLU A C 1
ATOM 2520 O O . GLU A 1 320 ? 10.592 -4.638 -32.457 1.00 91.56 320 GLU A O 1
ATOM 2525 N N . GLU A 1 321 ? 9.948 -6.784 -32.431 1.00 93.38 321 GLU A N 1
ATOM 2526 C CA . GLU A 1 321 ? 9.653 -6.870 -33.861 1.00 93.38 321 GLU A CA 1
ATOM 2527 C C . GLU A 1 321 ? 8.407 -6.066 -34.244 1.00 93.38 321 GLU A C 1
ATOM 2529 O O . GLU A 1 321 ? 8.459 -5.247 -35.165 1.00 93.38 321 GLU A O 1
ATOM 2534 N N . THR A 1 322 ? 7.312 -6.211 -33.496 1.00 89.25 322 THR A N 1
ATOM 2535 C CA . THR A 1 322 ? 6.100 -5.403 -33.709 1.00 89.25 322 THR A CA 1
ATOM 2536 C C . THR A 1 322 ? 6.371 -3.911 -33.515 1.00 89.25 322 THR A C 1
ATOM 2538 O O . THR A 1 322 ? 5.863 -3.095 -34.285 1.00 89.25 322 THR A O 1
ATOM 2541 N N . GLN A 1 323 ? 7.239 -3.528 -32.572 1.00 89.94 323 GLN A N 1
ATOM 2542 C CA . GLN A 1 323 ? 7.666 -2.138 -32.404 1.00 89.94 323 GLN A CA 1
ATOM 2543 C C . GLN A 1 323 ? 8.438 -1.610 -33.627 1.00 89.94 323 GLN A C 1
ATOM 2545 O O . GLN A 1 323 ? 8.229 -0.462 -34.028 1.00 89.94 323 GLN A O 1
ATOM 2550 N N . LYS A 1 324 ? 9.307 -2.423 -34.245 1.00 90.06 324 LYS A N 1
ATOM 2551 C CA . LYS A 1 324 ? 10.010 -2.053 -35.489 1.00 90.06 324 LYS A CA 1
ATOM 2552 C C . LYS A 1 324 ? 9.039 -1.879 -36.651 1.00 90.06 324 LYS A C 1
ATOM 2554 O O . LYS A 1 324 ? 9.086 -0.846 -37.314 1.00 90.06 324 LYS A O 1
ATOM 2559 N N . GLN A 1 325 ? 8.117 -2.823 -36.836 1.00 87.62 325 GLN A N 1
ATOM 2560 C CA . GLN A 1 325 ? 7.084 -2.735 -37.872 1.00 87.62 325 GLN A CA 1
ATOM 2561 C C . GLN A 1 325 ? 6.218 -1.479 -37.695 1.00 87.62 325 GLN A C 1
ATOM 2563 O O . GLN A 1 325 ? 5.954 -0.763 -38.660 1.00 87.62 325 GLN A O 1
ATOM 2568 N N . LEU A 1 326 ? 5.835 -1.144 -36.457 1.00 82.25 326 LEU A N 1
ATOM 2569 C CA . LEU A 1 326 ? 5.075 0.072 -36.166 1.00 82.25 326 LEU A CA 1
ATOM 2570 C C . LEU A 1 326 ? 5.864 1.338 -36.531 1.00 82.25 326 LEU A C 1
ATOM 2572 O O . LEU A 1 326 ? 5.302 2.278 -37.092 1.00 82.25 326 LEU A O 1
ATOM 2576 N N . ASN A 1 327 ? 7.168 1.360 -36.247 1.00 78.81 327 ASN A N 1
ATOM 2577 C CA . ASN A 1 327 ? 8.038 2.487 -36.580 1.00 78.81 327 ASN A CA 1
ATOM 2578 C C . ASN A 1 327 ? 8.210 2.646 -38.101 1.00 78.81 327 ASN A C 1
ATOM 2580 O O . ASN A 1 327 ? 8.215 3.771 -38.599 1.00 78.81 327 ASN A O 1
ATOM 2584 N N . GLU A 1 328 ? 8.307 1.544 -38.845 1.00 79.50 328 GLU A N 1
ATOM 2585 C CA . GLU A 1 328 ? 8.409 1.545 -40.309 1.00 79.50 328 GLU A CA 1
ATOM 2586 C C . GLU A 1 328 ? 7.115 2.012 -40.983 1.00 79.50 328 GLU A C 1
ATOM 2588 O O . GLU A 1 328 ? 7.165 2.855 -41.881 1.00 79.50 328 GLU A O 1
ATOM 2593 N N . VAL A 1 329 ? 5.954 1.549 -40.510 1.00 76.88 329 VAL A N 1
ATOM 2594 C CA . VAL A 1 329 ? 4.642 2.019 -40.985 1.00 76.88 329 VAL A CA 1
ATOM 2595 C C . VAL A 1 329 ? 4.471 3.513 -40.693 1.00 76.88 329 VAL A C 1
ATOM 2597 O O . VAL A 1 329 ? 4.139 4.281 -41.596 1.00 76.88 329 VAL A O 1
ATOM 2600 N N . CYS A 1 330 ? 4.813 3.962 -39.478 1.00 65.12 330 CYS A N 1
ATOM 2601 C CA . CYS A 1 330 ? 4.809 5.385 -39.123 1.00 65.12 330 CYS A CA 1
ATOM 2602 C C . CYS A 1 330 ? 5.742 6.222 -40.022 1.00 65.12 330 CYS A C 1
ATOM 2604 O O . CYS A 1 330 ? 5.405 7.351 -40.382 1.00 65.12 330 CYS A O 1
ATOM 2606 N N . ALA A 1 331 ? 6.907 5.687 -40.407 1.00 66.44 331 ALA A N 1
ATOM 2607 C CA . ALA A 1 331 ? 7.858 6.359 -41.295 1.00 66.44 331 ALA A CA 1
ATOM 2608 C C . ALA A 1 331 ? 7.436 6.335 -42.780 1.00 66.44 331 ALA A C 1
ATOM 2610 O O . ALA A 1 331 ? 7.836 7.212 -43.553 1.00 66.44 331 ALA A O 1
ATOM 2611 N N . GLY A 1 332 ? 6.653 5.336 -43.194 1.00 60.56 332 GLY A N 1
ATOM 2612 C CA . GLY A 1 332 ? 6.073 5.228 -44.533 1.00 60.56 332 GLY A CA 1
ATOM 2613 C C . GLY A 1 332 ? 4.897 6.183 -44.743 1.00 60.56 332 GLY A C 1
ATOM 2614 O O . GLY A 1 332 ? 4.847 6.888 -45.753 1.00 60.56 332 GLY A O 1
ATOM 2615 N N . ASP A 1 333 ? 3.998 6.282 -43.764 1.00 57.81 333 ASP A N 1
ATOM 2616 C CA . ASP A 1 333 ? 2.836 7.175 -43.835 1.00 57.81 333 ASP A CA 1
ATOM 2617 C C . ASP A 1 333 ? 3.227 8.659 -43.747 1.00 57.81 333 ASP A C 1
ATOM 2619 O O . ASP A 1 333 ? 2.624 9.500 -44.416 1.00 57.81 333 ASP A O 1
ATOM 2623 N N . MET A 1 334 ? 4.305 8.992 -43.025 1.00 50.38 334 MET A N 1
ATOM 2624 C CA . MET A 1 334 ? 4.856 10.354 -43.001 1.00 50.38 334 MET A CA 1
ATOM 2625 C C . MET A 1 334 ? 5.478 10.765 -44.350 1.00 50.38 334 MET A C 1
ATOM 2627 O O . MET A 1 334 ? 5.403 11.933 -44.727 1.00 50.38 334 MET A O 1
ATOM 2631 N N . ARG A 1 335 ? 6.027 9.812 -45.121 1.00 54.38 335 ARG A N 1
ATOM 2632 C CA . ARG A 1 335 ? 6.543 10.061 -46.480 1.00 54.38 335 ARG A CA 1
ATOM 2633 C C . ARG A 1 335 ? 5.422 10.336 -47.486 1.00 54.38 335 ARG A C 1
ATOM 2635 O O . ARG A 1 335 ? 5.497 11.330 -48.202 1.00 54.38 335 ARG A O 1
ATOM 2642 N N . ARG A 1 336 ? 4.333 9.556 -47.460 1.00 53.59 336 ARG A N 1
ATOM 2643 C CA . ARG A 1 336 ? 3.153 9.814 -48.314 1.00 53.59 336 ARG A CA 1
ATOM 2644 C C . ARG A 1 336 ? 2.501 11.173 -48.052 1.00 53.59 336 ARG A C 1
ATOM 2646 O O . ARG A 1 336 ? 1.983 11.784 -48.980 1.00 53.59 336 ARG A O 1
ATOM 2653 N N . TYR A 1 337 ? 2.522 11.657 -46.809 1.00 49.88 337 TYR A N 1
ATOM 2654 C CA . TYR A 1 337 ? 1.935 12.956 -46.464 1.00 49.88 337 TYR A CA 1
ATOM 2655 C C . TYR A 1 337 ? 2.760 14.147 -46.990 1.00 49.88 337 TYR A C 1
ATOM 2657 O O . TYR A 1 337 ? 2.195 15.193 -47.308 1.00 49.88 337 TYR A O 1
ATOM 2665 N N . CYS A 1 338 ? 4.083 13.995 -47.119 1.00 50.50 338 CYS A N 1
ATOM 2666 C CA . CYS A 1 338 ? 4.953 15.011 -47.722 1.00 50.50 338 CYS A CA 1
ATOM 2667 C C . CYS A 1 338 ? 4.831 15.054 -49.253 1.00 50.50 338 CYS A C 1
ATOM 2669 O O . CYS A 1 338 ? 4.821 16.144 -49.824 1.00 50.50 338 CYS A O 1
ATOM 2671 N N . ASP A 1 339 ? 4.653 13.905 -49.910 1.00 51.38 339 ASP A N 1
ATOM 2672 C CA . ASP A 1 339 ? 4.529 13.847 -51.373 1.00 51.38 339 ASP A CA 1
ATOM 2673 C C . ASP A 1 339 ? 3.218 14.479 -51.887 1.00 51.38 339 ASP A C 1
ATOM 2675 O O . ASP A 1 339 ? 3.206 15.081 -52.960 1.00 51.38 339 ASP A O 1
ATOM 2679 N N . CYS A 1 340 ? 2.135 14.461 -51.099 1.00 49.06 340 CYS A N 1
ATOM 2680 C CA . CYS A 1 340 ? 0.883 15.151 -51.450 1.00 49.06 340 CYS A CA 1
ATOM 2681 C C . CYS A 1 340 ? 0.955 16.690 -51.359 1.00 49.06 340 CYS A C 1
ATOM 2683 O O . CYS A 1 340 ? 0.159 17.368 -52.005 1.00 49.06 340 CYS A O 1
ATOM 2685 N N . ASN A 1 341 ? 1.892 17.267 -50.594 1.00 48.97 341 ASN A N 1
ATOM 2686 C CA . ASN A 1 341 ? 1.996 18.726 -50.421 1.00 48.97 341 ASN A CA 1
ATOM 2687 C C . ASN A 1 341 ? 2.935 19.410 -51.427 1.00 48.97 341 ASN A C 1
ATOM 2689 O O . ASN A 1 341 ? 2.902 20.633 -51.548 1.00 48.97 341 ASN A O 1
ATOM 2693 N N . ASN A 1 342 ? 3.719 18.651 -52.198 1.00 48.06 342 ASN A N 1
ATOM 2694 C CA . ASN A 1 342 ? 4.560 19.202 -53.269 1.00 48.06 342 ASN A CA 1
ATOM 2695 C C . ASN A 1 342 ? 3.809 19.429 -54.595 1.00 48.06 342 ASN A C 1
ATOM 2697 O O . ASN A 1 342 ? 4.399 19.915 -55.556 1.00 48.06 342 ASN A O 1
ATOM 2701 N N . TRP A 1 343 ? 2.508 19.121 -54.656 1.00 45.97 343 TRP A N 1
ATOM 2702 C CA . TRP A 1 343 ? 1.682 19.282 -55.862 1.00 45.97 343 TRP A CA 1
ATOM 2703 C C . TRP A 1 343 ? 0.707 20.471 -55.815 1.00 45.97 343 TRP A C 1
ATOM 2705 O O . TRP A 1 343 ? -0.112 20.626 -56.715 1.00 45.97 343 TRP A O 1
ATOM 2715 N N . VAL A 1 344 ? 0.792 21.329 -54.789 1.00 47.38 344 VAL A N 1
ATOM 2716 C CA . VAL A 1 344 ? -0.074 22.524 -54.643 1.00 47.38 344 VAL A CA 1
ATOM 2717 C C . VAL A 1 344 ? 0.718 23.843 -54.699 1.00 47.38 344 VAL A C 1
ATOM 2719 O O . VAL A 1 344 ? 0.161 24.918 -54.519 1.00 47.38 344 VAL A O 1
ATOM 2722 N N . GLY A 1 345 ? 2.025 23.785 -54.974 1.00 43.44 345 GLY A N 1
ATOM 2723 C CA . GLY A 1 345 ? 2.930 24.944 -54.982 1.00 43.44 345 GLY A CA 1
ATOM 2724 C C . GLY A 1 345 ? 3.160 25.588 -56.351 1.00 43.44 345 GLY A C 1
ATOM 2725 O O . GLY A 1 345 ? 4.230 26.140 -56.581 1.00 43.44 345 GLY A O 1
ATOM 2726 N N . GLY A 1 346 ? 2.211 25.482 -57.279 1.00 45.66 346 GLY A N 1
ATOM 2727 C CA . GLY A 1 346 ? 2.389 26.000 -58.631 1.00 45.66 346 GLY A CA 1
ATOM 2728 C C . GLY A 1 346 ? 1.086 26.455 -59.249 1.00 45.66 346 GLY A C 1
ATOM 2729 O O . GLY A 1 346 ? 0.634 25.805 -60.171 1.00 45.66 346 GLY A O 1
ATOM 2730 N N . PHE A 1 347 ? 0.481 27.523 -58.729 1.00 41.44 347 PHE A N 1
ATOM 2731 C CA . PHE A 1 347 ? -0.310 28.489 -59.499 1.00 41.44 347 PHE A CA 1
ATOM 2732 C C . PHE A 1 347 ? -0.620 29.700 -58.601 1.00 41.44 347 PHE A C 1
ATOM 2734 O O . PHE A 1 347 ? -1.196 29.524 -57.526 1.00 41.44 347 PHE A O 1
ATOM 2741 N N . TRP A 1 348 ? -0.287 30.884 -59.135 1.00 41.28 348 TRP A N 1
ATOM 2742 C CA . TRP A 1 348 ? -0.490 32.266 -58.656 1.00 41.28 348 TRP A CA 1
ATOM 2743 C C . TRP A 1 348 ? 0.643 32.913 -57.861 1.00 41.28 348 TRP A C 1
ATOM 2745 O O . TRP A 1 348 ? 0.894 32.520 -56.702 1.00 41.28 348 TRP A O 1
#

Secondary structure (DSSP, 8-state):
---------------TT-EEEE-GGGS-TTS-TGGGTB-EEEEEEE-SSEEEEEE--HHHHHHHHSSSS--SPPP--EEEEEEHHHHHHHEEEEEPPPPPSSHHHHHHHHBPPPP----------------------------SSHHHHHHHHHHHHHHHHHHHHHHHHHHHHHHHHHHHHHTTTS-HHHHHHHHHHHHHHHHHTT--TTSPEEHHHHHHHHHHHH--HHHHHHHHHH-TTSBPTTSSEEEEEEE-TTS-EEEEEEETTHHHHHHHTT---TT--PPTT--TT---TT-HHHHHHHHHHHHHHHHHHHHHHHHHHHHHHHHHHHHHHHHTGGGSS---

InterPro domains:
  IPR044221 Protein DYAD/AMEIOTIC 1 [PTHR46740] (142-328)
  IPR059080 PTC1-like, winged helix-turn-helix domain [PF25874] (186-267)

Foldseek 3Di:
DDDPPPPPLDQPPQDAQWKFFFDLVLDDPPPDPVVSFWGIWGFHDDDPWKTKTFAADPVQLVVLLVDQANPDQGDRPDMDMDTPVSCSVTGPDTDDDDRDPGSVCSSPNTGDDDPPPPDPPPDDDDDDDDDDDDDDDDDDDPDDDPVVVVVVVVVVVVVVVVVVVVVVVVVVVVVVVVVCVVQVPHDPVLLLVLLVLLVVVQVVQVADPVRWAFPVVSLVSSCVPSVDSVSNVVNVVPQAPDQGPVNQWGWHWDADPVRTITIHIDGPCVQVVCVVLVNPDSRDDDDPPDDRPPDDPPPPVVVVVVVVVVVVVVVVVVVVVVVVVVVVVVVVVVVVVVVVVVVPPDDD